Protein AF-A0A7V9BVH4-F1 (afdb_monomer_lite)

Foldseek 3Di:
DPPVVVVVLVVLCVVLPHDPVLLVLLVVQQQVQADVQEQWRSFDALVSSCVSSVHDSSNSVSSVVSCVVNVQKAQLEDKDFDFLVRCLVCVVVVAQDGIGGTTIRGFQEPSRCVVVVPPPPRNGHHRPVPPRPPSHPDPDPDDDDDDDDDDDPPPRPPPPDDPDDDDPDDDDDDDDDDPDDPPDPDDDQDVLLLVLLVLLLVVAQQCVPPRSSLQSVLCVCQSPPPDRDHSVNVVVSLVSVCVSVVHDDDNYDPRSNVVVSVSVVSVVVNVVVVD

Secondary structure (DSSP, 8-state):
---HHHHHHHHHHHHTT--HHHHHHHHHHHHTTS-TTT---B---HHHHHHHHT--HHHHHHHHHHHHHTTSEEEEE--EEPPHHHHHHHHHTT----EEPPEEEE---HHHHHHHT--TTS------TTSTTSSSSSSS-------------------------PPP------------------PPPPHHHHHHHHHHHHH-GGGTTS-GGGTHHHHHHHHTSSSPPPHHHHHHHHHHHHHHTT----SS-SSHHHHHHHHHHHHHHHHTT--

Structure (mmCIF, N/CA/C/O backbone):
data_AF-A0A7V9BVH4-F1
#
_entry.id   AF-A0A7V9BVH4-F1
#
loop_
_atom_site.group_PDB
_atom_site.id
_atom_site.type_symbol
_atom_site.label_atom_id
_atom_site.label_alt_id
_atom_site.label_comp_id
_atom_site.label_asym_id
_atom_site.label_entity_id
_atom_site.label_seq_id
_atom_site.pdbx_PDB_ins_code
_atom_site.Cartn_x
_atom_site.Cartn_y
_atom_site.Cartn_z
_atom_site.occupancy
_atom_site.B_iso_or_equiv
_atom_site.auth_seq_id
_atom_site.auth_comp_id
_atom_site.auth_asym_id
_atom_site.auth_atom_id
_atom_site.pdbx_PDB_model_num
ATOM 1 N N . MET A 1 1 ? 33.802 7.226 -28.647 1.00 31.62 1 MET A N 1
ATOM 2 C CA . MET A 1 1 ? 32.741 8.162 -28.211 1.00 31.62 1 MET A CA 1
ATOM 3 C C . MET A 1 1 ? 31.436 7.384 -28.114 1.00 31.62 1 MET A C 1
ATOM 5 O O . MET A 1 1 ? 30.953 6.931 -29.139 1.00 31.62 1 MET A O 1
ATOM 9 N N . LEU A 1 2 ? 30.901 7.144 -26.913 1.00 31.81 2 LEU A N 1
ATOM 10 C CA . LEU A 1 2 ? 29.578 6.516 -26.779 1.00 31.81 2 LEU A CA 1
ATOM 11 C C . LEU A 1 2 ? 28.502 7.541 -27.198 1.00 31.81 2 LEU A C 1
ATOM 13 O O . LEU A 1 2 ? 28.591 8.685 -26.747 1.00 31.81 2 LEU A O 1
ATOM 17 N N . PRO A 1 3 ? 27.505 7.176 -28.027 1.00 41.22 3 PRO A N 1
ATOM 18 C CA . PRO A 1 3 ? 26.477 8.112 -28.489 1.00 41.22 3 PRO A CA 1
ATOM 19 C C . PRO A 1 3 ? 25.773 8.774 -27.295 1.00 41.22 3 PRO A C 1
ATOM 21 O O . PRO A 1 3 ? 25.553 8.110 -26.281 1.00 41.22 3 PRO A O 1
ATOM 24 N N . ALA A 1 4 ? 25.381 10.047 -27.402 1.00 46.00 4 ALA A N 1
ATOM 25 C CA . ALA A 1 4 ? 24.820 10.855 -26.305 1.00 46.00 4 ALA A CA 1
ATOM 26 C C . ALA A 1 4 ? 23.664 10.184 -25.519 1.00 46.00 4 ALA A C 1
ATOM 28 O O . ALA A 1 4 ? 23.530 10.380 -24.316 1.00 46.00 4 ALA A O 1
ATOM 29 N N . ALA A 1 5 ? 22.889 9.291 -26.143 1.00 46.50 5 ALA A N 1
ATOM 30 C CA . ALA A 1 5 ? 21.850 8.514 -25.460 1.00 46.50 5 ALA A CA 1
ATOM 31 C C . ALA A 1 5 ? 22.392 7.393 -24.541 1.00 46.50 5 ALA A C 1
ATOM 33 O O . ALA A 1 5 ? 21.704 6.932 -23.639 1.00 46.50 5 ALA A O 1
ATOM 34 N N . ALA A 1 6 ? 23.606 6.871 -24.770 1.00 50.59 6 ALA A N 1
ATOM 35 C CA . ALA A 1 6 ? 24.229 5.842 -23.905 1.00 50.59 6 ALA A CA 1
ATOM 36 C C . ALA A 1 6 ? 24.760 6.526 -22.667 1.00 50.59 6 ALA A C 1
ATOM 38 O O . ALA A 1 6 ? 24.695 5.960 -21.579 1.00 50.59 6 ALA A O 1
ATOM 39 N N . SER A 1 7 ? 25.211 7.773 -22.849 1.00 59.44 7 SER A N 1
ATOM 40 C CA . SER A 1 7 ? 25.578 8.616 -21.735 1.00 59.44 7 SER A CA 1
ATOM 41 C C . SER A 1 7 ? 24.432 9.022 -20.844 1.00 59.44 7 SER A C 1
ATOM 43 O O . SER A 1 7 ? 24.643 9.155 -19.645 1.00 59.44 7 SER A O 1
ATOM 45 N N . GLN A 1 8 ? 23.217 9.084 -21.381 1.00 72.69 8 GLN A N 1
ATOM 46 C CA . GLN A 1 8 ? 22.028 9.267 -20.566 1.00 72.69 8 GLN A CA 1
ATOM 47 C C . GLN A 1 8 ? 21.717 8.036 -19.705 1.00 72.69 8 GLN A C 1
ATOM 49 O O . GLN A 1 8 ? 21.610 8.171 -18.490 1.00 72.69 8 GLN A O 1
ATOM 54 N N . GLY A 1 9 ? 21.671 6.838 -20.300 1.00 80.56 9 GLY A N 1
ATOM 55 C CA . GLY A 1 9 ? 21.369 5.594 -19.582 1.00 80.56 9 GLY A CA 1
ATOM 56 C C . GLY A 1 9 ? 22.284 5.342 -18.379 1.00 80.56 9 GLY A C 1
ATOM 57 O O . GLY A 1 9 ? 21.815 5.186 -17.251 1.00 80.56 9 GLY A O 1
ATOM 58 N N . TRP A 1 10 ? 23.605 5.369 -18.596 1.00 85.56 10 TRP A N 1
ATOM 59 C CA . TRP A 1 10 ? 24.558 5.125 -17.507 1.00 85.56 10 TRP A CA 1
ATOM 60 C C . TRP A 1 10 ? 24.553 6.230 -16.452 1.00 85.56 10 TRP A C 1
ATOM 62 O O . TRP A 1 10 ? 24.808 5.950 -15.280 1.00 85.56 10 TRP A O 1
ATOM 72 N N . ARG A 1 11 ? 24.264 7.478 -16.842 1.00 89.75 11 ARG A N 1
ATOM 73 C CA . ARG A 1 11 ? 24.208 8.610 -15.913 1.00 89.75 11 ARG A CA 1
ATOM 74 C C . ARG A 1 11 ? 23.035 8.464 -14.957 1.00 89.75 11 ARG A C 1
ATOM 76 O O . ARG A 1 11 ? 23.251 8.608 -13.761 1.00 89.75 11 ARG A O 1
ATOM 83 N N . VAL A 1 12 ? 21.854 8.096 -15.456 1.00 91.38 12 VAL A N 1
ATOM 84 C CA . VAL A 1 12 ? 20.678 7.838 -14.610 1.00 91.38 12 VAL A CA 1
ATOM 85 C C . VAL A 1 12 ? 20.959 6.693 -13.636 1.00 91.38 12 VAL A C 1
ATOM 87 O O . VAL A 1 12 ? 20.804 6.863 -12.429 1.00 91.38 12 VAL A O 1
ATOM 90 N N . LEU A 1 13 ? 21.466 5.554 -14.124 1.00 94.44 13 LEU A N 1
ATOM 91 C CA . LEU A 1 13 ? 21.800 4.423 -13.248 1.00 94.44 13 LEU A CA 1
ATOM 92 C C . LEU A 1 13 ? 22.824 4.811 -12.172 1.00 94.44 13 LEU A C 1
ATOM 94 O O . LEU A 1 13 ? 22.659 4.444 -11.009 1.00 94.44 13 LEU A O 1
ATOM 98 N N . ARG A 1 14 ? 23.841 5.607 -12.528 1.00 94.12 14 ARG A N 1
ATOM 99 C CA . ARG A 1 14 ? 24.842 6.111 -11.580 1.00 94.12 14 ARG A CA 1
ATOM 100 C C . ARG A 1 14 ? 24.242 7.079 -10.557 1.00 94.12 14 ARG A C 1
ATOM 102 O O . ARG A 1 14 ? 24.581 6.955 -9.384 1.00 94.12 14 ARG A O 1
ATOM 109 N N . SER A 1 15 ? 23.361 7.994 -10.964 1.00 95.31 15 SER A N 1
ATOM 110 C CA . SER A 1 15 ? 22.653 8.911 -10.054 1.00 95.31 15 SER A CA 1
ATOM 111 C C . SER A 1 15 ? 21.783 8.153 -9.052 1.00 95.31 15 SER A C 1
ATOM 113 O O . SER A 1 15 ? 21.752 8.490 -7.873 1.00 95.31 15 SER A O 1
ATOM 115 N N . HIS A 1 16 ? 21.153 7.060 -9.488 1.00 95.44 16 HIS A N 1
ATOM 116 C CA . HIS A 1 16 ? 20.437 6.129 -8.610 1.00 95.44 16 HIS A CA 1
ATOM 117 C C . HIS A 1 16 ? 21.356 5.092 -7.957 1.00 95.44 16 HIS A C 1
ATOM 119 O O . HIS A 1 16 ? 20.858 4.156 -7.338 1.00 95.44 16 HIS A O 1
ATOM 125 N N . HIS A 1 17 ? 22.682 5.227 -8.071 1.00 96.12 17 HIS A N 1
ATOM 126 C CA . HIS A 1 17 ? 23.736 4.366 -7.515 1.00 96.12 17 HIS A CA 1
ATOM 127 C C . HIS A 1 17 ? 23.645 2.861 -7.875 1.00 96.12 17 HIS A C 1
ATOM 129 O O . HIS A 1 17 ? 24.100 2.009 -7.106 1.00 96.12 17 HIS A O 1
ATOM 135 N N . ILE A 1 18 ? 22.987 2.499 -8.976 1.00 95.88 18 ILE A N 1
ATOM 136 C CA . ILE A 1 18 ? 22.706 1.109 -9.365 1.00 95.88 18 ILE A CA 1
ATOM 137 C C . ILE A 1 18 ? 23.701 0.603 -10.408 1.00 95.88 18 ILE A C 1
ATOM 139 O O . ILE A 1 18 ? 24.006 1.287 -11.383 1.00 95.88 18 ILE A O 1
ATOM 143 N N . ALA A 1 19 ? 24.168 -0.633 -10.214 1.00 93.25 19 ALA A N 1
ATOM 144 C CA . ALA A 1 19 ? 24.962 -1.344 -11.209 1.00 93.25 19 ALA A CA 1
ATOM 145 C C . ALA A 1 19 ? 24.079 -1.797 -12.394 1.00 93.25 19 ALA A C 1
ATOM 147 O O . ALA A 1 19 ? 22.974 -2.291 -12.152 1.00 93.25 19 ALA A O 1
ATOM 148 N N . PRO A 1 20 ? 24.552 -1.690 -13.653 1.00 93.81 20 PRO A N 1
ATOM 149 C CA . PRO A 1 20 ? 23.782 -2.087 -14.836 1.00 93.81 20 PRO A CA 1
ATOM 150 C C . PRO A 1 20 ? 23.249 -3.523 -14.790 1.00 93.81 20 PRO A C 1
ATOM 152 O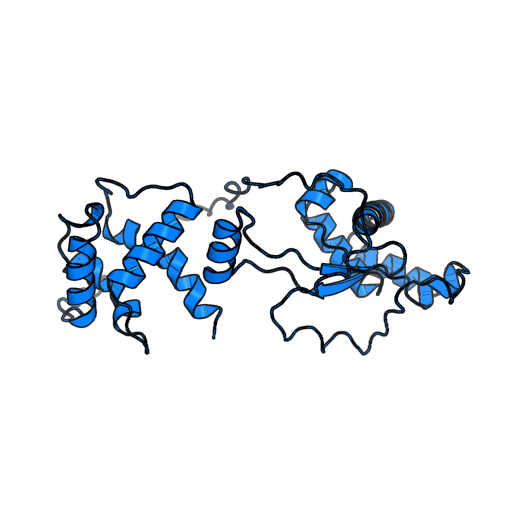 O . PRO A 1 20 ? 22.068 -3.734 -15.046 1.00 93.81 20 PRO A O 1
ATOM 155 N N . ASP A 1 21 ? 24.066 -4.494 -14.380 1.00 94.38 21 ASP A N 1
ATOM 156 C CA . ASP A 1 21 ? 23.645 -5.902 -14.327 1.00 94.38 21 ASP A CA 1
ATOM 157 C C . ASP A 1 21 ? 22.524 -6.129 -13.305 1.00 94.38 21 ASP A C 1
ATOM 159 O O . ASP A 1 21 ? 21.572 -6.870 -13.548 1.00 94.38 21 ASP A O 1
ATOM 163 N N . THR A 1 22 ? 22.593 -5.435 -12.167 1.00 96.31 22 THR A N 1
ATOM 164 C CA . THR A 1 22 ? 21.541 -5.463 -11.144 1.00 96.31 22 THR A CA 1
ATOM 165 C C . THR A 1 22 ? 20.252 -4.827 -11.655 1.00 96.31 22 THR A C 1
ATOM 167 O O . THR A 1 22 ? 19.172 -5.356 -11.401 1.00 96.31 22 THR A O 1
ATOM 170 N N . PHE A 1 23 ? 20.353 -3.717 -12.394 1.00 96.31 23 PHE A N 1
ATOM 171 C CA . PHE A 1 23 ? 19.197 -3.093 -13.036 1.00 96.31 23 PHE A CA 1
ATOM 172 C C . PHE A 1 23 ? 18.517 -4.063 -14.004 1.00 96.31 23 PHE A C 1
ATOM 174 O O . PHE A 1 23 ? 17.315 -4.286 -13.893 1.00 96.31 23 PHE A O 1
ATOM 181 N N . ILE A 1 24 ? 19.288 -4.687 -14.899 1.00 94.38 24 ILE A N 1
ATOM 182 C CA . ILE A 1 24 ? 18.775 -5.652 -15.879 1.00 94.38 24 ILE A CA 1
ATOM 183 C C . ILE A 1 24 ? 18.101 -6.830 -15.172 1.00 94.38 24 ILE A C 1
ATOM 185 O O . ILE A 1 24 ? 16.986 -7.193 -15.536 1.00 94.38 24 ILE A O 1
ATOM 189 N N . ARG A 1 25 ? 18.718 -7.380 -14.119 1.00 96.81 25 ARG A N 1
ATOM 190 C CA . ARG A 1 25 ? 18.146 -8.491 -13.343 1.00 96.81 25 ARG A CA 1
ATOM 191 C C . ARG A 1 25 ? 16.795 -8.136 -12.715 1.00 96.81 25 ARG A C 1
ATOM 193 O O . ARG A 1 25 ? 15.865 -8.933 -12.787 1.00 96.81 25 ARG A O 1
ATOM 200 N N . ILE A 1 26 ? 16.669 -6.942 -12.133 1.00 97.06 26 ILE A N 1
ATOM 201 C CA . ILE A 1 26 ? 15.406 -6.469 -11.543 1.00 97.06 26 ILE A CA 1
ATOM 202 C C . ILE A 1 26 ? 14.360 -6.196 -12.631 1.00 97.06 26 ILE A C 1
ATOM 204 O O . ILE A 1 26 ? 13.193 -6.534 -12.451 1.00 97.06 26 ILE A O 1
ATOM 208 N N . MET A 1 27 ? 14.757 -5.621 -13.768 1.00 94.94 27 MET A N 1
ATOM 209 C CA . MET A 1 27 ? 13.828 -5.362 -14.871 1.00 94.94 27 MET A CA 1
ATOM 210 C C . MET A 1 27 ? 13.344 -6.648 -15.546 1.00 94.94 27 MET A C 1
ATOM 212 O O . MET A 1 27 ? 12.178 -6.726 -15.914 1.00 94.94 27 MET A O 1
ATOM 216 N N . ALA A 1 28 ? 14.189 -7.676 -15.642 1.00 93.19 28 ALA A N 1
ATOM 217 C CA . ALA A 1 28 ? 13.783 -9.000 -16.106 1.00 93.19 28 ALA A CA 1
ATOM 218 C C . ALA A 1 28 ? 12.775 -9.656 -15.146 1.00 93.19 28 ALA A C 1
ATOM 220 O O . ALA A 1 28 ? 11.789 -10.231 -15.592 1.00 93.19 28 ALA A O 1
ATOM 221 N N . ALA A 1 29 ? 12.980 -9.517 -13.831 1.00 95.06 29 ALA A N 1
ATOM 222 C CA . ALA A 1 29 ? 12.023 -9.967 -12.819 1.00 95.06 29 ALA A CA 1
ATOM 223 C C . ALA A 1 29 ? 10.671 -9.229 -12.921 1.00 95.06 29 ALA A C 1
ATOM 225 O O . ALA A 1 29 ? 9.608 -9.835 -12.807 1.00 95.06 29 ALA A O 1
ATOM 226 N N . HIS A 1 30 ? 10.703 -7.923 -13.197 1.00 92.19 30 HIS A N 1
ATOM 227 C CA . HIS A 1 30 ? 9.508 -7.131 -13.491 1.00 92.19 30 HIS A CA 1
ATOM 228 C C . HIS A 1 30 ? 8.785 -7.607 -14.759 1.00 92.19 30 HIS A C 1
ATOM 230 O O . HIS A 1 30 ? 7.560 -7.708 -14.751 1.00 92.19 30 HIS A O 1
ATOM 236 N N . ALA A 1 31 ? 9.530 -7.898 -15.828 1.00 90.38 31 ALA A N 1
ATOM 237 C CA . ALA A 1 31 ? 8.971 -8.320 -17.109 1.00 90.38 31 ALA A CA 1
ATOM 238 C C . ALA A 1 31 ? 8.177 -9.630 -17.007 1.00 90.38 31 ALA A C 1
ATOM 240 O O . ALA A 1 31 ? 7.152 -9.740 -17.657 1.00 90.38 31 ALA A O 1
ATOM 241 N N . GLN A 1 32 ? 8.565 -10.553 -16.117 1.00 90.19 32 GLN A N 1
ATOM 242 C CA . GLN A 1 32 ? 7.817 -11.799 -15.857 1.00 90.19 32 GLN A CA 1
ATOM 243 C C . GLN A 1 32 ? 6.378 -11.579 -15.359 1.00 90.19 32 GLN A C 1
ATOM 245 O O . GLN A 1 32 ? 5.579 -12.505 -15.375 1.00 90.19 32 GLN A O 1
ATOM 250 N N . HIS A 1 33 ? 6.060 -10.372 -14.886 1.00 89.25 33 HIS A N 1
ATOM 251 C CA . HIS A 1 33 ? 4.742 -10.007 -14.365 1.00 89.25 33 HIS A CA 1
ATOM 252 C C . HIS A 1 33 ? 3.981 -9.065 -15.297 1.00 89.25 33 HIS A C 1
ATOM 254 O O . HIS A 1 33 ? 2.882 -8.635 -14.959 1.00 89.25 33 HIS A O 1
ATOM 260 N N . ALA A 1 34 ? 4.592 -8.653 -16.405 1.00 86.12 34 ALA A N 1
ATOM 261 C CA . ALA A 1 34 ? 3.956 -7.797 -17.387 1.00 86.12 34 ALA A CA 1
ATOM 262 C C . ALA A 1 34 ? 3.311 -8.661 -18.471 1.00 86.12 34 ALA A C 1
ATOM 264 O O . ALA A 1 34 ? 3.833 -9.711 -18.824 1.00 86.12 34 ALA A O 1
ATOM 265 N N . ASP A 1 35 ? 2.198 -8.191 -19.018 1.00 80.62 35 ASP A N 1
ATOM 266 C CA . ASP A 1 35 ? 1.621 -8.744 -20.237 1.00 80.62 35 ASP A CA 1
ATOM 267 C C . ASP A 1 35 ? 2.643 -8.632 -21.382 1.00 80.62 35 ASP A C 1
ATOM 269 O O . ASP A 1 35 ? 3.152 -7.540 -21.644 1.00 80.62 35 ASP A O 1
ATOM 273 N N . ASP A 1 36 ? 2.969 -9.745 -22.039 1.00 75.75 36 ASP A N 1
ATOM 274 C CA . ASP A 1 36 ? 4.052 -9.798 -23.034 1.00 75.75 36 ASP A CA 1
ATOM 275 C C . ASP A 1 36 ? 3.773 -8.915 -24.262 1.00 75.75 36 ASP A C 1
ATOM 277 O O . ASP A 1 36 ? 4.695 -8.331 -24.839 1.00 75.75 36 ASP A O 1
ATOM 281 N N . ASP A 1 37 ? 2.497 -8.776 -24.632 1.00 67.31 37 ASP A N 1
ATOM 282 C CA . ASP A 1 37 ? 2.073 -8.016 -25.807 1.00 67.31 37 ASP A CA 1
ATOM 283 C C . ASP A 1 37 ? 2.042 -6.511 -25.527 1.00 67.31 37 ASP A C 1
ATOM 285 O O . ASP A 1 37 ? 2.451 -5.707 -26.363 1.00 67.31 37 ASP A O 1
ATOM 289 N N . THR A 1 38 ? 1.540 -6.109 -24.360 1.00 71.19 38 THR A N 1
ATOM 290 C CA . THR A 1 38 ? 1.232 -4.707 -24.044 1.00 71.19 38 THR A CA 1
ATOM 291 C C . THR A 1 38 ? 2.104 -4.109 -22.951 1.00 71.19 38 THR A C 1
ATOM 293 O O . THR A 1 38 ? 1.986 -2.913 -22.684 1.00 71.19 38 THR A O 1
ATOM 296 N N . GLY A 1 39 ? 2.926 -4.904 -22.270 1.00 75.62 39 GLY A N 1
ATOM 297 C CA . GLY A 1 39 ? 3.742 -4.507 -21.122 1.00 75.62 39 GLY A CA 1
ATOM 298 C C . GLY A 1 39 ? 2.949 -4.071 -19.883 1.00 75.62 39 GLY A C 1
ATOM 299 O O . GLY A 1 39 ? 3.542 -3.591 -18.915 1.00 75.62 39 GLY A O 1
ATOM 300 N N . ARG A 1 40 ? 1.613 -4.166 -19.895 1.00 83.69 40 ARG A N 1
ATOM 301 C CA . ARG A 1 40 ? 0.725 -3.694 -18.817 1.00 83.69 40 ARG A CA 1
ATOM 302 C C . ARG A 1 40 ? 0.539 -4.756 -17.738 1.00 83.69 40 ARG A C 1
ATOM 304 O O . ARG A 1 40 ? 0.964 -5.890 -17.889 1.00 83.69 40 ARG A O 1
ATOM 311 N N . GLY A 1 41 ? -0.106 -4.380 -16.633 1.00 76.19 41 GLY A N 1
ATOM 312 C CA . GLY A 1 41 ? -0.448 -5.333 -15.573 1.00 76.19 41 GLY A CA 1
ATOM 313 C C . GLY A 1 41 ? 0.755 -5.828 -14.766 1.00 76.19 41 GLY A C 1
ATOM 314 O O . GLY A 1 41 ? 0.627 -6.806 -14.043 1.00 76.19 41 GLY A O 1
ATOM 315 N N . CYS A 1 42 ? 1.897 -5.133 -14.829 1.00 88.06 42 CYS A N 1
ATOM 316 C CA . CYS A 1 42 ? 3.064 -5.447 -14.012 1.00 88.06 42 CYS A CA 1
ATOM 317 C C . CYS A 1 42 ? 2.797 -5.037 -12.557 1.00 88.06 42 CYS A C 1
ATOM 319 O O . CYS A 1 42 ? 3.005 -3.880 -12.182 1.00 88.06 42 CYS A O 1
ATOM 321 N N . ILE A 1 43 ? 2.323 -5.986 -11.742 1.00 90.06 43 ILE A N 1
ATOM 322 C CA . ILE A 1 43 ? 1.927 -5.774 -10.336 1.00 90.06 43 ILE A CA 1
ATOM 323 C C . ILE A 1 43 ? 2.829 -6.554 -9.342 1.00 90.06 43 ILE A C 1
ATOM 325 O O . ILE A 1 43 ? 2.333 -7.095 -8.355 1.00 90.06 43 ILE A O 1
ATOM 329 N N . PRO A 1 44 ? 4.162 -6.672 -9.533 1.00 89.44 44 PRO A N 1
ATOM 330 C CA . PRO A 1 44 ? 4.977 -7.375 -8.552 1.00 89.44 44 PRO A CA 1
ATOM 331 C C . PRO A 1 44 ? 5.139 -6.537 -7.274 1.00 89.44 44 PRO A C 1
ATOM 333 O O . PRO A 1 44 ? 5.412 -5.326 -7.319 1.00 89.44 44 PRO A O 1
ATOM 336 N N . THR A 1 45 ? 5.045 -7.185 -6.114 1.00 87.62 45 THR A N 1
ATOM 337 C CA . THR A 1 45 ? 5.431 -6.570 -4.835 1.00 87.62 45 THR A CA 1
ATOM 338 C C . THR A 1 45 ? 6.944 -6.341 -4.787 1.00 87.62 45 THR A C 1
ATOM 340 O O . THR A 1 45 ? 7.707 -6.883 -5.593 1.00 87.62 45 THR A O 1
ATOM 343 N N . VAL A 1 46 ? 7.406 -5.479 -3.878 1.00 89.44 46 VAL A N 1
ATOM 344 C CA . VAL A 1 46 ? 8.851 -5.235 -3.745 1.00 89.44 46 VAL A CA 1
ATOM 345 C C . VAL A 1 46 ? 9.535 -6.485 -3.199 1.00 89.44 46 VAL A C 1
ATOM 347 O O . VAL A 1 46 ? 10.581 -6.869 -3.714 1.00 89.44 46 VAL A O 1
ATOM 350 N N . GLU A 1 47 ? 8.903 -7.150 -2.236 1.00 87.88 47 GLU A N 1
ATOM 351 C CA . GLU A 1 47 ? 9.363 -8.384 -1.606 1.00 87.88 47 GLU A CA 1
ATOM 352 C C . GLU A 1 47 ? 9.563 -9.492 -2.645 1.00 87.88 47 GLU A C 1
ATOM 354 O O . GLU A 1 47 ? 10.635 -10.090 -2.715 1.00 87.88 47 GLU A O 1
ATOM 359 N N . HIS A 1 48 ? 8.588 -9.685 -3.536 1.00 89.88 48 HIS A N 1
ATOM 360 C CA . HIS A 1 48 ? 8.690 -10.703 -4.576 1.00 89.88 48 HIS A CA 1
ATOM 361 C C . HIS A 1 48 ? 9.856 -10.429 -5.544 1.00 89.88 48 HIS A C 1
ATOM 363 O O . HIS A 1 48 ? 10.606 -11.329 -5.923 1.00 89.88 48 HIS A O 1
ATOM 369 N N . LEU A 1 49 ? 10.097 -9.160 -5.889 1.00 93.31 49 LEU A N 1
ATOM 370 C CA . LEU A 1 49 ? 11.258 -8.788 -6.704 1.00 93.31 49 LEU A CA 1
ATOM 371 C C . LEU A 1 49 ? 12.585 -8.947 -5.967 1.00 93.31 49 LEU A C 1
ATOM 373 O O . LEU A 1 49 ? 13.598 -9.225 -6.609 1.00 93.31 49 LEU A O 1
ATOM 377 N N . GLN A 1 50 ? 12.618 -8.749 -4.648 1.00 94.75 50 GLN A N 1
ATOM 378 C CA . GLN A 1 50 ? 13.820 -8.994 -3.853 1.00 94.75 50 GLN A CA 1
ATOM 379 C C . GLN A 1 50 ? 14.227 -10.461 -3.920 1.00 94.75 50 GLN A C 1
ATOM 381 O O . GLN A 1 50 ? 15.410 -10.745 -4.109 1.00 94.75 50 GLN A O 1
ATOM 386 N N . GLU A 1 51 ? 13.257 -11.365 -3.798 1.00 92.38 51 GLU A N 1
ATOM 387 C CA . GLU A 1 51 ? 13.462 -12.811 -3.877 1.00 92.38 51 GLU A CA 1
ATOM 388 C C . GLU A 1 51 ? 13.920 -13.218 -5.279 1.00 92.38 51 GLU A C 1
ATOM 390 O O . GLU A 1 51 ? 14.997 -13.802 -5.441 1.00 92.38 51 GLU A O 1
ATOM 395 N N . LEU A 1 52 ? 13.164 -12.815 -6.303 1.00 92.06 52 LEU A N 1
ATOM 396 C CA . LEU A 1 52 ? 13.419 -13.187 -7.692 1.00 92.06 52 LEU A CA 1
ATOM 397 C C . LEU A 1 52 ? 14.745 -12.613 -8.215 1.00 92.06 52 LEU A C 1
ATOM 399 O O . LEU A 1 52 ? 15.540 -13.315 -8.841 1.00 92.06 52 LEU A O 1
ATOM 403 N N . ALA A 1 53 ? 15.031 -11.342 -7.916 1.00 91.25 53 ALA A N 1
ATOM 404 C CA . ALA A 1 53 ? 16.261 -10.678 -8.341 1.00 91.25 53 ALA A CA 1
ATOM 405 C C . ALA A 1 53 ? 17.420 -10.835 -7.343 1.00 91.25 53 ALA A C 1
ATOM 407 O O . ALA A 1 53 ? 18.506 -10.312 -7.610 1.00 91.25 53 ALA A O 1
ATOM 408 N N . ARG A 1 54 ? 17.221 -11.506 -6.200 1.00 93.69 54 ARG A N 1
ATOM 409 C CA . ARG A 1 54 ? 18.207 -11.652 -5.108 1.00 93.69 54 ARG A CA 1
ATOM 410 C C . ARG A 1 54 ? 18.855 -10.316 -4.718 1.00 93.69 54 ARG A C 1
ATOM 412 O O . ARG A 1 54 ? 20.079 -10.173 -4.714 1.00 93.69 54 ARG A O 1
ATOM 419 N N . CYS A 1 55 ? 18.027 -9.303 -4.476 1.00 94.31 55 CYS A N 1
ATOM 420 C CA . CYS A 1 55 ? 18.444 -7.926 -4.188 1.00 94.31 55 CYS A CA 1
ATOM 421 C C . CYS A 1 55 ? 17.768 -7.384 -2.925 1.00 94.31 55 CYS A C 1
ATOM 423 O O . CYS A 1 55 ? 16.753 -7.903 -2.477 1.00 94.31 55 CYS A O 1
ATOM 425 N N . SER A 1 56 ? 18.305 -6.300 -2.360 1.00 95.00 56 SER A N 1
ATOM 426 C CA . SER A 1 56 ? 17.645 -5.609 -1.247 1.00 95.00 56 SER A CA 1
ATOM 427 C C . SER A 1 56 ? 16.475 -4.741 -1.717 1.00 95.00 56 SER A C 1
ATOM 429 O O . SER A 1 56 ? 16.499 -4.203 -2.826 1.00 95.00 56 SER A O 1
ATOM 431 N N . GLU A 1 57 ? 15.498 -4.529 -0.832 1.00 94.00 57 GLU A N 1
ATOM 432 C CA . GLU A 1 57 ? 14.324 -3.666 -1.038 1.00 94.00 57 GLU A CA 1
ATOM 433 C C . GLU A 1 57 ? 14.714 -2.296 -1.611 1.00 94.00 57 GLU A C 1
ATOM 435 O O . GLU A 1 57 ? 14.230 -1.856 -2.655 1.00 94.00 57 GLU A O 1
ATOM 440 N N . ARG A 1 58 ? 15.698 -1.650 -0.975 1.00 95.19 58 ARG A N 1
ATOM 441 C CA . ARG A 1 58 ? 16.207 -0.337 -1.384 1.00 95.19 58 ARG A CA 1
ATOM 442 C C . ARG A 1 58 ? 16.812 -0.352 -2.789 1.00 95.19 58 ARG A C 1
ATOM 444 O O . ARG A 1 58 ? 16.749 0.657 -3.490 1.00 95.19 58 ARG A O 1
ATOM 451 N N . THR A 1 59 ? 17.400 -1.472 -3.207 1.00 97.25 59 THR A N 1
ATOM 452 C CA . THR A 1 59 ? 17.934 -1.637 -4.567 1.00 97.25 59 THR A CA 1
ATOM 453 C C . THR A 1 59 ? 16.800 -1.749 -5.582 1.00 97.25 59 THR A C 1
ATOM 455 O O . THR A 1 59 ? 16.863 -1.096 -6.620 1.00 97.25 59 THR A O 1
ATOM 458 N N . VAL A 1 60 ? 15.731 -2.486 -5.264 1.00 95.88 60 VAL A N 1
ATOM 459 C CA . VAL A 1 60 ? 14.523 -2.570 -6.104 1.00 95.88 60 VAL A CA 1
ATOM 460 C C . VAL A 1 60 ? 13.859 -1.199 -6.251 1.00 95.88 60 VAL A C 1
ATOM 462 O O . VAL A 1 60 ? 13.572 -0.769 -7.367 1.00 95.88 60 VAL A O 1
ATOM 465 N N . GLN A 1 61 ? 13.690 -0.457 -5.156 1.00 94.12 61 GLN A N 1
ATOM 466 C CA . GLN A 1 61 ? 13.111 0.893 -5.184 1.00 94.12 61 GLN A CA 1
ATOM 467 C C . GLN A 1 61 ? 13.927 1.857 -6.054 1.00 94.12 61 GLN A C 1
ATOM 469 O O . GLN A 1 61 ? 13.369 2.596 -6.867 1.00 94.12 61 GLN A O 1
ATOM 474 N N . ARG A 1 62 ? 15.258 1.824 -5.927 1.00 97.19 62 ARG A N 1
ATOM 475 C CA . ARG A 1 62 ? 16.161 2.631 -6.758 1.00 97.19 62 ARG A CA 1
ATOM 476 C C . ARG A 1 62 ? 16.109 2.202 -8.227 1.00 97.19 62 ARG A C 1
ATOM 478 O O . ARG A 1 62 ? 16.182 3.060 -9.100 1.00 97.19 62 ARG A O 1
ATOM 485 N N . ALA A 1 63 ? 15.925 0.910 -8.510 1.00 96.75 63 ALA A N 1
ATOM 486 C CA . ALA A 1 63 ? 15.805 0.405 -9.876 1.00 96.75 63 ALA A CA 1
ATOM 487 C C . ALA A 1 63 ? 14.506 0.896 -10.513 1.00 96.75 63 ALA A C 1
ATOM 489 O O . ALA A 1 63 ? 14.537 1.420 -11.620 1.00 96.75 63 ALA A O 1
ATOM 490 N N . ARG A 1 64 ? 13.388 0.835 -9.780 1.00 94.81 64 ARG A N 1
ATOM 491 C CA . ARG A 1 64 ? 12.106 1.414 -10.207 1.00 94.81 64 ARG A CA 1
ATOM 492 C C . ARG A 1 64 ? 12.213 2.920 -10.440 1.00 94.81 64 ARG A C 1
ATOM 494 O O . ARG A 1 64 ? 11.695 3.424 -11.431 1.00 94.81 64 ARG A O 1
ATOM 501 N N . ALA A 1 65 ? 12.909 3.650 -9.568 1.00 93.44 65 ALA A N 1
ATOM 502 C CA . ALA A 1 65 ? 13.142 5.080 -9.758 1.00 93.44 65 ALA A CA 1
ATOM 503 C C . ALA A 1 65 ? 13.933 5.367 -11.047 1.00 93.44 65 ALA A C 1
ATOM 505 O O . ALA A 1 65 ? 13.487 6.180 -11.855 1.00 93.44 65 ALA A O 1
ATOM 506 N N . ALA A 1 66 ? 15.028 4.640 -11.280 1.00 94.88 66 ALA A N 1
ATOM 507 C CA . ALA A 1 66 ? 15.813 4.751 -12.504 1.00 94.88 66 ALA A CA 1
ATOM 508 C C . ALA A 1 66 ? 15.017 4.344 -13.756 1.00 94.88 66 ALA A C 1
ATOM 510 O O . ALA A 1 66 ? 15.099 5.018 -14.777 1.00 94.88 66 ALA A O 1
ATOM 511 N N . ALA A 1 67 ? 14.216 3.278 -13.686 1.00 92.94 67 ALA A N 1
ATOM 512 C CA . ALA A 1 67 ? 13.389 2.813 -14.798 1.00 92.94 67 ALA A CA 1
ATOM 513 C C . ALA A 1 67 ? 12.322 3.844 -15.190 1.00 92.94 67 ALA A C 1
ATOM 515 O O . ALA A 1 67 ? 12.085 4.040 -16.382 1.00 92.94 67 ALA A O 1
ATOM 516 N N . ARG A 1 68 ? 11.724 4.537 -14.212 1.00 90.50 68 ARG A N 1
ATOM 517 C CA . ARG A 1 68 ? 10.797 5.651 -14.468 1.00 90.50 68 ARG A CA 1
ATOM 518 C C . ARG A 1 68 ? 11.495 6.834 -15.128 1.00 90.50 68 ARG A C 1
ATOM 520 O O . ARG A 1 68 ? 11.004 7.343 -16.127 1.00 90.50 68 ARG A O 1
ATOM 527 N N . GLU A 1 69 ? 12.667 7.226 -14.633 1.00 88.56 69 GLU A N 1
ATOM 528 C CA . GLU A 1 69 ? 13.445 8.328 -15.221 1.00 88.56 69 GLU A CA 1
ATOM 529 C C . GLU A 1 69 ? 13.937 8.013 -16.644 1.00 88.56 69 GLU A C 1
ATOM 531 O O . GLU A 1 69 ? 13.974 8.890 -17.504 1.00 88.56 69 GLU A O 1
ATOM 536 N N . LEU A 1 70 ? 14.269 6.750 -16.925 1.00 87.94 70 LEU A N 1
ATOM 537 C CA . LEU A 1 70 ? 14.636 6.290 -18.267 1.00 87.94 70 LEU A CA 1
ATOM 538 C C . LEU A 1 70 ? 13.438 6.164 -19.219 1.00 87.94 70 LEU A C 1
ATOM 540 O O . LEU A 1 70 ? 13.645 5.981 -20.422 1.00 87.94 70 LEU A O 1
ATOM 544 N N . GLY A 1 71 ? 12.210 6.239 -18.698 1.00 85.06 71 GLY A N 1
ATOM 545 C CA . GLY A 1 71 ? 10.991 5.972 -19.454 1.00 85.06 71 GLY A CA 1
ATOM 546 C C . GLY A 1 71 ? 10.882 4.511 -19.890 1.00 85.06 71 GLY A C 1
ATOM 547 O O . GLY A 1 71 ? 10.424 4.251 -20.991 1.00 85.06 71 GLY A O 1
ATOM 548 N N . ILE A 1 72 ? 11.364 3.569 -19.075 1.00 89.94 72 ILE A N 1
ATOM 549 C CA . ILE A 1 72 ? 11.223 2.115 -19.283 1.00 89.94 72 ILE A CA 1
ATOM 550 C C . ILE A 1 72 ? 10.004 1.578 -18.522 1.00 89.94 72 ILE A C 1
ATOM 552 O O . ILE A 1 72 ? 9.350 0.641 -18.968 1.00 89.94 72 ILE A O 1
ATOM 556 N N . ALA A 1 73 ? 9.692 2.171 -17.370 1.00 89.75 73 ALA A N 1
ATOM 557 C CA . ALA A 1 73 ? 8.534 1.813 -16.563 1.00 89.75 73 ALA A CA 1
ATOM 558 C C . ALA A 1 73 ? 7.686 3.055 -16.292 1.00 89.75 73 ALA A C 1
ATOM 560 O O . ALA A 1 73 ? 8.215 4.089 -15.889 1.00 89.75 73 ALA A O 1
ATOM 561 N N . VAL A 1 74 ? 6.373 2.938 -16.453 1.00 85.88 74 VAL A N 1
ATOM 562 C CA . VAL A 1 74 ? 5.406 3.951 -16.023 1.00 85.88 74 VAL A CA 1
ATOM 563 C C . VAL A 1 74 ? 4.581 3.385 -14.887 1.00 85.88 74 VAL A C 1
ATOM 565 O O . VAL A 1 74 ? 4.002 2.312 -15.010 1.00 85.88 74 VAL A O 1
ATOM 568 N N . GLU A 1 75 ? 4.557 4.100 -13.768 1.00 87.25 75 GLU A N 1
ATOM 569 C CA . GLU A 1 75 ? 3.700 3.777 -12.632 1.00 87.25 75 GLU A CA 1
ATOM 570 C C . GLU A 1 75 ? 2.286 4.257 -12.956 1.00 87.25 75 GLU A C 1
ATOM 572 O O . GLU A 1 75 ? 2.008 5.451 -12.915 1.00 87.25 75 GLU A O 1
ATOM 577 N N . VAL A 1 76 ? 1.423 3.324 -13.349 1.00 86.31 76 VAL A N 1
ATOM 578 C CA . VAL A 1 76 ? 0.026 3.603 -13.708 1.00 86.31 76 VAL A CA 1
ATOM 579 C C . VAL A 1 76 ? -0.804 3.817 -12.449 1.00 86.31 76 VAL A C 1
ATOM 581 O O . VAL A 1 76 ? -1.683 4.669 -12.417 1.00 86.31 76 VAL A O 1
ATOM 584 N N . PHE A 1 77 ? -0.501 3.054 -11.400 1.00 81.94 77 PHE A N 1
ATOM 585 C CA . PHE A 1 77 ? -1.115 3.196 -10.090 1.00 81.94 77 PHE A CA 1
ATOM 586 C C . PHE A 1 77 ? -0.034 3.106 -9.023 1.00 81.94 77 PHE A C 1
ATOM 588 O O . PHE A 1 77 ? 0.779 2.178 -9.023 1.00 81.94 77 PHE A O 1
ATOM 595 N N . ARG A 1 78 ? -0.027 4.065 -8.099 1.00 83.38 78 ARG A N 1
ATOM 596 C CA . ARG A 1 78 ? 0.902 4.058 -6.974 1.00 83.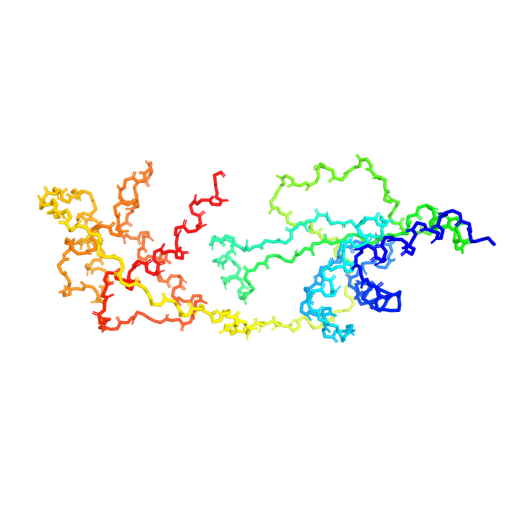38 78 ARG A CA 1
ATOM 597 C C . ARG A 1 78 ? 0.321 3.238 -5.831 1.00 83.38 78 ARG A C 1
ATOM 599 O O . ARG A 1 78 ? -0.752 3.552 -5.325 1.00 83.38 78 ARG A O 1
ATOM 606 N N . GLY A 1 79 ? 1.071 2.233 -5.396 1.00 82.69 79 GLY A N 1
ATOM 607 C CA . GLY A 1 79 ? 0.700 1.400 -4.266 1.00 82.69 79 GLY A CA 1
ATOM 608 C C . GLY A 1 79 ? 0.495 2.223 -2.997 1.00 82.69 79 GLY A C 1
ATOM 609 O O . GLY A 1 79 ? 1.228 3.180 -2.719 1.00 82.69 79 GLY A O 1
ATOM 610 N N . ARG A 1 80 ? -0.515 1.838 -2.223 1.00 85.31 80 ARG A N 1
ATOM 611 C CA . ARG A 1 80 ? -0.892 2.469 -0.956 1.00 85.31 80 ARG A CA 1
ATOM 612 C C . ARG A 1 80 ? -1.450 1.425 -0.005 1.00 85.31 80 ARG A C 1
ATOM 614 O O . ARG A 1 80 ? -1.877 0.358 -0.428 1.00 85.31 80 ARG A O 1
ATOM 621 N N . HIS A 1 81 ? -1.474 1.746 1.282 1.00 82.69 81 HIS A N 1
ATOM 622 C CA . HIS A 1 81 ? -2.196 0.918 2.242 1.00 82.69 81 HIS A CA 1
ATOM 623 C C . HIS A 1 81 ? -3.695 0.920 1.914 1.00 82.69 81 HIS A C 1
ATOM 625 O O . HIS A 1 81 ? -4.217 1.918 1.403 1.00 82.69 81 HIS A O 1
ATOM 631 N N . LEU A 1 82 ? -4.358 -0.204 2.192 1.00 78.12 82 LEU A N 1
ATOM 632 C CA . LEU A 1 82 ? -5.811 -0.284 2.100 1.00 78.12 82 LEU A CA 1
ATOM 633 C C . LEU A 1 82 ? -6.424 0.655 3.140 1.00 78.12 82 LEU A C 1
ATOM 635 O O . LEU A 1 82 ? -5.898 0.779 4.256 1.00 78.12 82 LEU A O 1
ATOM 639 N N . THR A 1 83 ? -7.546 1.277 2.791 1.00 79.88 83 THR A N 1
ATOM 640 C CA . THR A 1 83 ? -8.429 1.872 3.800 1.00 79.88 83 THR A CA 1
ATOM 641 C C . THR A 1 83 ? -9.023 0.761 4.670 1.00 79.88 83 THR A C 1
ATOM 643 O O . THR A 1 83 ? -8.879 -0.425 4.374 1.00 79.88 83 THR A O 1
ATOM 646 N N . LEU A 1 84 ? -9.661 1.110 5.789 1.00 74.38 84 LEU A N 1
ATOM 647 C CA . LEU A 1 84 ? -10.326 0.091 6.600 1.00 74.38 84 LEU A CA 1
ATOM 648 C C . LEU A 1 84 ? -11.433 -0.596 5.823 1.00 74.38 84 LEU A C 1
ATOM 650 O O . LEU A 1 84 ? -11.475 -1.814 5.867 1.00 74.38 84 LEU A O 1
ATOM 654 N N . ASP A 1 85 ? -12.266 0.159 5.114 1.00 73.88 85 ASP A N 1
ATOM 655 C CA . ASP A 1 85 ? -13.385 -0.402 4.357 1.00 73.88 85 ASP A CA 1
ATOM 656 C C . ASP A 1 85 ? -12.876 -1.357 3.279 1.00 73.88 85 ASP A C 1
ATOM 658 O O . ASP A 1 85 ? -13.312 -2.500 3.226 1.00 73.88 85 ASP A O 1
ATOM 662 N N . GLU A 1 86 ? -11.846 -0.956 2.528 1.00 80.56 86 GLU A N 1
ATOM 663 C CA . GLU A 1 86 ? -11.181 -1.834 1.558 1.00 80.56 86 GLU A CA 1
ATOM 664 C C . GLU A 1 86 ? -10.542 -3.055 2.227 1.00 80.56 86 GLU A C 1
ATOM 666 O O . GLU A 1 86 ? -10.518 -4.140 1.657 1.00 80.56 86 GLU A O 1
ATOM 671 N N . ARG A 1 87 ? -10.000 -2.904 3.440 1.00 82.38 87 ARG A N 1
ATOM 672 C CA . ARG A 1 87 ? -9.397 -4.011 4.193 1.00 82.38 87 ARG A CA 1
ATOM 673 C C . ARG A 1 87 ? -10.451 -4.958 4.761 1.00 82.38 87 ARG A C 1
ATOM 675 O O . ARG A 1 87 ? -10.183 -6.151 4.843 1.00 82.38 87 ARG A O 1
ATOM 682 N N . ILE A 1 88 ? -11.610 -4.440 5.160 1.00 79.25 88 ILE A N 1
ATOM 683 C CA . ILE A 1 88 ? -12.773 -5.220 5.585 1.00 79.25 88 ILE A CA 1
ATOM 684 C C . ILE A 1 88 ? -13.308 -5.989 4.381 1.00 79.25 88 ILE A C 1
ATOM 686 O O . ILE A 1 88 ? -13.442 -7.200 4.475 1.00 79.25 88 ILE A O 1
ATOM 690 N N . GLU A 1 89 ? -13.502 -5.323 3.244 1.00 81.81 89 GLU A N 1
ATOM 691 C CA . GLU A 1 89 ? -13.945 -5.948 1.997 1.00 81.81 89 GLU A CA 1
ATOM 692 C C . GLU A 1 89 ? -12.954 -7.020 1.521 1.00 81.81 89 GLU A C 1
ATOM 694 O O . GLU A 1 89 ? -13.349 -8.143 1.213 1.00 81.81 89 GLU A O 1
ATOM 699 N N . ALA A 1 90 ? -11.651 -6.720 1.540 1.00 80.12 90 ALA A N 1
ATOM 700 C CA . ALA A 1 90 ? -10.607 -7.684 1.214 1.00 80.12 90 ALA A CA 1
ATOM 701 C C . ALA A 1 90 ? -10.634 -8.887 2.167 1.00 80.12 90 ALA A C 1
ATOM 703 O O . ALA A 1 90 ? -10.541 -10.024 1.708 1.00 80.12 90 ALA A O 1
ATOM 704 N N . TYR A 1 91 ? -10.797 -8.656 3.473 1.00 81.81 91 TYR A N 1
ATOM 705 C CA . TYR A 1 91 ? -10.890 -9.721 4.473 1.00 81.81 91 TYR A CA 1
ATOM 706 C C . TYR A 1 91 ? -12.139 -10.585 4.293 1.00 81.81 91 TYR A C 1
ATOM 708 O O . TYR A 1 91 ? -12.041 -11.811 4.343 1.00 81.81 91 TYR A O 1
ATOM 716 N N . ASP A 1 92 ? -13.291 -9.968 4.041 1.00 82.50 92 ASP A N 1
ATOM 717 C CA . ASP A 1 92 ? -14.548 -10.668 3.777 1.00 82.50 92 ASP A CA 1
ATOM 718 C C . ASP A 1 92 ? -14.460 -11.477 2.466 1.00 82.50 92 ASP A C 1
ATOM 720 O O . ASP A 1 92 ? -15.030 -12.563 2.364 1.00 82.50 92 ASP A O 1
ATOM 724 N N . ALA A 1 93 ? -13.649 -11.018 1.505 1.00 84.38 93 ALA A N 1
ATOM 725 C CA . ALA A 1 93 ? -13.254 -11.763 0.308 1.00 84.38 93 ALA A CA 1
ATOM 726 C C . ALA A 1 93 ? -12.131 -12.803 0.546 1.00 84.38 93 ALA A C 1
ATOM 728 O O . ALA A 1 93 ? -11.638 -13.405 -0.410 1.00 84.38 93 ALA A O 1
ATOM 729 N N . GLY A 1 94 ? -11.705 -13.028 1.795 1.00 84.06 94 GLY A N 1
ATOM 730 C CA . GLY A 1 94 ? -10.696 -14.024 2.179 1.00 84.06 94 GLY A CA 1
ATOM 731 C C . GLY A 1 94 ? -9.237 -13.598 1.972 1.00 84.06 94 GLY A C 1
ATOM 732 O O . GLY A 1 94 ? -8.335 -14.431 2.050 1.00 84.06 94 GLY A O 1
ATOM 733 N N . GLN A 1 95 ? -8.979 -12.319 1.709 1.00 83.12 95 GLN A N 1
ATOM 734 C CA . GLN A 1 95 ? -7.651 -11.775 1.433 1.00 83.12 95 GLN A CA 1
ATOM 735 C C . GLN A 1 95 ? -7.068 -11.087 2.674 1.00 83.12 95 GLN A C 1
ATOM 737 O O . GLN A 1 95 ? -7.769 -10.422 3.431 1.00 83.12 95 GLN A O 1
ATOM 742 N N . THR A 1 96 ? -5.754 -11.199 2.887 1.00 80.62 96 THR A N 1
ATOM 743 C CA . THR A 1 96 ? -5.094 -10.640 4.089 1.00 80.62 96 THR A CA 1
ATOM 744 C C . THR A 1 96 ? -4.012 -9.608 3.772 1.00 80.62 96 THR A C 1
ATOM 746 O O . THR A 1 96 ? -3.181 -9.281 4.628 1.00 80.62 96 THR A O 1
ATOM 749 N N . HIS A 1 97 ? -3.955 -9.130 2.531 1.00 78.25 97 HIS A N 1
ATOM 750 C CA . HIS A 1 97 ? -2.972 -8.135 2.127 1.00 78.25 97 HIS A CA 1
ATOM 751 C C . HIS A 1 97 ? -3.285 -6.780 2.790 1.00 78.25 97 HIS A C 1
ATOM 753 O O . HIS A 1 97 ? -4.427 -6.458 3.103 1.00 78.25 97 HIS A O 1
ATOM 759 N N . ARG A 1 98 ? -2.245 -5.988 3.077 1.00 78.69 98 ARG A N 1
ATOM 760 C CA . ARG A 1 98 ? -2.378 -4.728 3.843 1.00 78.69 98 ARG A CA 1
ATOM 761 C C . ARG A 1 98 ? -2.420 -3.475 2.972 1.00 78.69 98 ARG A C 1
ATOM 763 O O . ARG A 1 98 ? -2.638 -2.376 3.482 1.00 78.69 98 ARG A O 1
ATOM 770 N N . GLY A 1 99 ? -2.174 -3.626 1.679 1.00 83.88 99 GLY A N 1
ATOM 771 C CA . GLY A 1 99 ? -2.096 -2.525 0.738 1.00 83.88 99 GLY A CA 1
ATOM 772 C C . GLY A 1 99 ? -2.112 -3.000 -0.700 1.00 83.88 99 GLY A C 1
ATOM 773 O O . GLY A 1 99 ? -1.744 -4.136 -0.993 1.00 83.88 99 GLY A O 1
ATOM 774 N N . TRP A 1 100 ? -2.500 -2.090 -1.580 1.00 82.69 100 TRP A N 1
ATOM 775 C CA . TRP A 1 100 ? -2.365 -2.239 -3.014 1.00 82.69 100 TRP A CA 1
ATOM 776 C C . TRP A 1 100 ? -0.896 -2.120 -3.416 1.00 82.69 100 TRP A C 1
ATOM 778 O O . TRP A 1 100 ? -0.202 -1.181 -3.011 1.00 82.69 100 TRP A O 1
ATOM 788 N N . ALA A 1 101 ? -0.423 -3.048 -4.245 1.00 85.50 101 ALA A N 1
ATOM 789 C CA . ALA A 1 101 ? 0.875 -2.924 -4.894 1.00 85.50 101 ALA A CA 1
ATOM 790 C C . ALA A 1 101 ? 0.835 -1.830 -5.976 1.00 85.50 101 ALA A C 1
ATOM 792 O O . ALA A 1 101 ? -0.211 -1.549 -6.562 1.00 85.50 101 ALA A O 1
ATOM 793 N N . SER A 1 102 ? 1.984 -1.206 -6.255 1.00 85.44 102 SER A N 1
ATOM 794 C CA . SER A 1 102 ? 2.095 -0.328 -7.424 1.00 85.44 102 SER A CA 1
ATOM 795 C C . SER A 1 102 ? 1.906 -1.137 -8.706 1.00 85.44 102 SER A C 1
ATOM 797 O O . SER A 1 102 ? 2.493 -2.210 -8.854 1.00 85.44 102 SER A O 1
ATOM 799 N N . VAL A 1 103 ? 1.142 -0.583 -9.644 1.00 88.25 103 VAL A N 1
ATOM 800 C CA . VAL A 1 103 ? 0.926 -1.153 -10.975 1.00 88.25 103 VAL A CA 1
ATOM 801 C C . VAL A 1 103 ? 1.792 -0.403 -11.970 1.00 88.25 103 VAL A C 1
ATOM 803 O O . VAL A 1 103 ? 1.721 0.826 -12.069 1.00 88.25 103 VAL A O 1
ATOM 806 N N . TYR A 1 104 ? 2.585 -1.144 -12.732 1.00 89.19 104 TYR A N 1
ATOM 807 C CA . TYR A 1 104 ? 3.451 -0.601 -13.765 1.00 89.19 104 TYR A CA 1
ATOM 808 C C . TYR A 1 104 ? 3.008 -1.043 -15.162 1.00 89.19 104 TYR A C 1
ATOM 810 O O . TYR A 1 104 ? 2.470 -2.133 -15.366 1.00 89.19 104 TYR A O 1
ATOM 818 N N . ALA A 1 105 ? 3.280 -0.182 -16.136 1.00 87.38 105 ALA A N 1
ATOM 819 C CA . ALA A 1 105 ? 3.364 -0.537 -17.541 1.00 87.38 105 ALA A CA 1
ATOM 820 C C . ALA A 1 105 ? 4.833 -0.446 -17.965 1.00 87.38 105 ALA A C 1
ATOM 822 O O . ALA A 1 105 ? 5.469 0.601 -17.810 1.00 87.38 105 ALA A O 1
ATOM 823 N N . LEU A 1 106 ? 5.380 -1.551 -18.456 1.00 88.62 106 LEU A N 1
ATOM 824 C CA . LEU A 1 106 ? 6.734 -1.635 -18.981 1.00 88.62 106 LEU A CA 1
ATOM 825 C C . LEU A 1 106 ? 6.720 -1.345 -20.480 1.00 88.62 106 LEU A C 1
ATOM 827 O O . LEU A 1 106 ? 5.798 -1.733 -21.192 1.00 88.62 106 LEU A O 1
ATOM 831 N N . GLY A 1 107 ? 7.747 -0.665 -20.970 1.00 84.44 107 GLY A N 1
ATOM 832 C CA . GLY A 1 107 ? 7.850 -0.321 -22.379 1.00 84.44 107 GLY A CA 1
ATOM 833 C C . GLY A 1 107 ? 9.282 -0.061 -22.815 1.00 84.44 107 GLY A C 1
ATOM 834 O O . GLY A 1 107 ? 10.193 0.124 -22.006 1.00 84.44 107 GLY A O 1
ATOM 835 N N . CYS A 1 108 ? 9.474 -0.034 -24.130 1.00 81.88 108 CYS A N 1
ATOM 836 C CA . CYS A 1 108 ? 10.741 0.338 -24.737 1.00 81.88 108 CYS A CA 1
ATOM 837 C C . CYS A 1 108 ? 10.647 1.792 -25.231 1.00 81.88 108 CYS A C 1
ATOM 839 O O . CYS A 1 108 ? 9.941 2.057 -26.208 1.00 81.88 108 CYS A O 1
ATOM 841 N N . PRO A 1 109 ? 11.313 2.764 -24.579 1.00 78.12 109 PRO A N 1
ATOM 842 C CA . PRO A 1 109 ? 11.248 4.154 -25.012 1.00 78.12 109 PRO A CA 1
ATOM 843 C C . PRO A 1 109 ? 11.899 4.327 -26.389 1.00 78.12 109 PRO A C 1
ATOM 845 O O . PRO A 1 109 ? 12.876 3.655 -26.718 1.00 78.12 109 PRO A O 1
ATOM 848 N N . ARG A 1 110 ? 11.414 5.284 -27.193 1.00 76.50 110 ARG A N 1
ATOM 849 C CA . ARG A 1 110 ? 11.847 5.473 -28.598 1.00 76.50 110 ARG A CA 1
ATOM 850 C C . ARG A 1 110 ? 13.362 5.610 -28.771 1.00 76.50 110 ARG A C 1
ATOM 852 O O . ARG A 1 110 ? 13.917 5.119 -29.750 1.00 76.50 110 ARG A O 1
ATOM 859 N N . TRP A 1 111 ? 14.035 6.259 -27.820 1.00 78.19 111 TRP A N 1
ATOM 860 C CA . TRP A 1 111 ? 15.493 6.411 -27.844 1.00 78.19 111 TRP A CA 1
ATOM 861 C C . TRP A 1 111 ? 16.225 5.067 -27.715 1.00 78.19 111 TRP A C 1
ATOM 863 O O . TRP A 1 111 ? 17.322 4.913 -28.251 1.00 78.19 111 TRP A O 1
ATOM 873 N N . LEU A 1 112 ? 15.632 4.102 -27.005 1.00 78.31 112 LEU A N 1
ATOM 874 C CA . LEU A 1 112 ? 16.168 2.758 -26.834 1.00 78.31 112 LEU A CA 1
ATOM 875 C C . LEU A 1 112 ? 15.833 1.887 -28.046 1.00 78.31 112 LEU A C 1
ATOM 877 O O . LEU A 1 112 ? 16.721 1.192 -28.531 1.00 78.31 112 LEU A O 1
ATOM 881 N N . VAL A 1 113 ? 14.616 2.009 -28.591 1.00 77.62 113 VAL A N 1
ATOM 882 C CA . VAL A 1 113 ? 14.205 1.344 -29.842 1.00 77.62 113 VAL A CA 1
ATOM 883 C C . VAL A 1 113 ? 15.176 1.671 -30.978 1.00 77.62 113 VAL A C 1
ATOM 885 O O . VAL A 1 113 ? 15.749 0.764 -31.570 1.00 77.62 113 VAL A O 1
ATOM 888 N N . GLY A 1 114 ? 15.444 2.961 -31.217 1.00 75.44 114 GLY A N 1
ATOM 889 C CA . GLY A 1 114 ? 16.371 3.390 -32.270 1.00 75.44 114 GLY A CA 1
ATOM 890 C C . GLY A 1 114 ? 17.834 3.006 -32.018 1.00 75.44 114 GLY A C 1
ATOM 891 O O . GLY A 1 114 ? 18.621 2.953 -32.954 1.00 75.44 114 GLY A O 1
ATOM 892 N N . ARG A 1 115 ? 18.220 2.724 -30.767 1.00 77.75 115 ARG A N 1
ATOM 893 C CA . ARG A 1 115 ? 19.564 2.223 -30.439 1.00 77.75 115 ARG A CA 1
ATOM 894 C C . ARG A 1 115 ? 19.691 0.719 -30.663 1.00 77.75 115 ARG A C 1
ATOM 896 O O . ARG A 1 115 ? 20.756 0.269 -31.070 1.00 77.75 115 ARG A O 1
ATOM 903 N N . LEU A 1 116 ? 18.671 -0.036 -30.273 1.00 78.88 116 LEU A N 1
ATOM 904 C CA . LEU A 1 116 ? 18.674 -1.494 -30.340 1.00 78.88 116 LEU A CA 1
ATOM 905 C C . LEU A 1 116 ? 18.243 -2.013 -31.716 1.00 78.88 116 LEU A C 1
ATOM 907 O O . LEU A 1 116 ? 18.186 -3.222 -31.895 1.00 78.88 116 LEU A O 1
ATOM 911 N N . ASP A 1 117 ? 17.941 -1.106 -32.652 1.00 78.44 117 ASP A N 1
ATOM 912 C CA . ASP A 1 117 ? 17.400 -1.419 -33.978 1.00 78.44 117 ASP A CA 1
ATOM 913 C C . ASP A 1 117 ? 16.164 -2.331 -33.892 1.00 78.44 117 ASP A C 1
ATOM 915 O O . ASP A 1 117 ? 15.958 -3.255 -34.675 1.00 78.44 117 ASP A O 1
ATOM 919 N N . LEU A 1 118 ? 15.342 -2.092 -32.863 1.00 71.06 118 LEU A N 1
ATOM 920 C CA . LEU A 1 118 ? 14.117 -2.850 -32.649 1.00 71.06 118 LEU A CA 1
ATOM 921 C C . LEU A 1 118 ? 13.031 -2.334 -33.603 1.00 71.06 118 LEU A C 1
ATOM 923 O O . LEU A 1 118 ? 12.919 -1.120 -33.810 1.00 71.06 118 LEU A O 1
ATOM 927 N N . PRO A 1 119 ? 12.177 -3.214 -34.151 1.00 66.38 119 PRO A N 1
ATOM 928 C CA . PRO A 1 119 ? 11.071 -2.777 -34.987 1.00 66.38 119 PRO A CA 1
ATOM 929 C C . PRO A 1 119 ? 10.128 -1.881 -34.173 1.00 66.38 119 PRO A C 1
ATOM 931 O O . PRO A 1 119 ? 9.585 -2.294 -33.151 1.00 66.38 119 PRO A O 1
ATOM 934 N N . LEU A 1 120 ? 9.893 -0.651 -34.651 1.00 60.56 120 LEU A N 1
ATOM 935 C CA . LEU A 1 120 ? 9.008 0.338 -34.007 1.00 60.56 120 LEU A CA 1
ATOM 936 C C . LEU A 1 120 ? 7.552 -0.165 -33.874 1.00 60.56 120 LEU A C 1
ATOM 938 O O . LEU A 1 120 ? 6.780 0.382 -33.092 1.00 60.56 120 LEU A O 1
ATOM 942 N N . ALA A 1 121 ? 7.199 -1.192 -34.655 1.00 52.56 121 ALA A N 1
ATOM 943 C CA . ALA A 1 121 ? 5.904 -1.864 -34.682 1.00 52.56 121 ALA A CA 1
ATOM 944 C C . ALA A 1 121 ? 5.797 -3.071 -33.730 1.00 52.56 121 ALA A C 1
ATOM 946 O O . ALA A 1 121 ? 4.726 -3.669 -33.656 1.00 52.56 121 ALA A O 1
ATOM 947 N N . ALA A 1 122 ? 6.863 -3.448 -33.010 1.00 48.00 122 ALA A N 1
ATOM 948 C CA . ALA A 1 122 ? 6.702 -4.374 -31.894 1.00 48.00 122 ALA A CA 1
ATOM 949 C C . ALA A 1 122 ? 5.763 -3.716 -30.877 1.00 48.00 122 ALA A C 1
ATOM 951 O O . ALA A 1 122 ? 5.950 -2.542 -30.554 1.00 48.00 122 ALA A O 1
ATOM 952 N N . ALA A 1 123 ? 4.747 -4.452 -30.426 1.00 49.78 123 ALA A N 1
ATOM 953 C CA . ALA A 1 123 ? 3.576 -3.987 -29.678 1.00 49.78 123 ALA A CA 1
ATOM 954 C C . ALA A 1 123 ? 3.867 -3.335 -28.307 1.00 49.78 123 ALA A C 1
ATOM 956 O O . ALA A 1 123 ? 2.963 -3.120 -27.508 1.00 49.78 123 ALA A O 1
ATOM 957 N N . TYR A 1 124 ? 5.110 -2.940 -28.037 1.00 49.12 124 TYR A N 1
ATOM 958 C CA . TYR A 1 124 ? 5.477 -2.208 -26.843 1.00 49.12 124 TYR A CA 1
ATOM 959 C C . TYR A 1 124 ? 4.656 -0.920 -26.727 1.00 49.12 124 TYR A C 1
ATOM 961 O O . TYR A 1 124 ? 4.600 -0.125 -27.678 1.00 49.12 124 TYR A O 1
ATOM 969 N N . PRO A 1 125 ? 4.049 -0.666 -25.555 1.00 53.47 125 PRO A N 1
ATOM 970 C CA . PRO A 1 125 ? 3.306 0.553 -25.320 1.00 53.47 125 PRO A CA 1
ATOM 971 C C . PRO A 1 125 ? 4.286 1.711 -25.478 1.00 53.47 125 PRO A C 1
ATOM 973 O O . PRO A 1 125 ? 5.256 1.854 -24.730 1.00 53.47 125 PRO A O 1
ATOM 976 N N . GLN A 1 126 ? 4.059 2.532 -26.498 1.00 54.28 126 GLN A N 1
ATOM 977 C CA . GLN A 1 126 ? 4.845 3.737 -26.694 1.00 54.28 126 GLN A CA 1
ATOM 978 C C . GLN A 1 126 ? 4.540 4.660 -25.516 1.00 54.28 126 GLN A C 1
ATOM 980 O O . GLN A 1 126 ? 3.421 5.153 -25.362 1.00 54.28 126 GLN A O 1
ATOM 985 N N . LEU A 1 127 ? 5.535 4.854 -24.654 1.00 54.00 127 LEU A N 1
ATOM 986 C CA . LEU A 1 127 ? 5.433 5.736 -23.502 1.00 54.00 127 LEU A CA 1
ATOM 987 C C . LEU A 1 127 ? 5.488 7.184 -24.006 1.00 54.00 127 LEU A C 1
ATOM 989 O O . LEU A 1 127 ? 6.550 7.799 -24.091 1.00 54.00 127 LEU A O 1
ATOM 993 N N . ASN A 1 128 ? 4.334 7.718 -24.412 1.00 47.44 128 ASN A N 1
ATOM 994 C CA . ASN A 1 128 ? 4.195 9.137 -24.715 1.00 47.44 128 ASN A CA 1
ATOM 995 C C . ASN A 1 128 ? 4.295 9.909 -23.393 1.00 47.44 128 ASN A C 1
ATOM 997 O O . ASN A 1 128 ? 3.393 9.845 -22.559 1.00 47.44 128 ASN A O 1
ATOM 1001 N N . GLY A 1 129 ? 5.396 10.642 -23.208 1.00 41.47 129 GLY A N 1
ATOM 1002 C CA . GLY A 1 129 ? 5.712 11.373 -21.973 1.00 41.47 129 GLY A CA 1
ATOM 1003 C C . GLY A 1 129 ? 4.721 12.475 -21.573 1.00 41.47 129 GLY A C 1
ATOM 1004 O O . GLY A 1 129 ? 4.931 13.119 -20.556 1.00 41.47 129 GLY A O 1
ATOM 1005 N N . SER A 1 130 ? 3.656 12.699 -22.346 1.00 40.16 130 SER A N 1
ATOM 1006 C CA . SER A 1 130 ? 2.639 13.731 -22.121 1.00 40.16 130 SER A CA 1
ATOM 1007 C C . SER A 1 130 ? 1.330 13.228 -21.496 1.00 40.16 130 SER A C 1
ATOM 1009 O O . SER A 1 130 ? 0.451 14.045 -21.250 1.00 40.16 130 SER A O 1
ATOM 1011 N N . SER A 1 131 ? 1.157 11.920 -21.251 1.00 38.84 131 SER A N 1
ATOM 1012 C CA . SER A 1 131 ? -0.146 11.354 -20.837 1.00 38.84 131 SER A CA 1
ATOM 1013 C C . SER A 1 131 ? -0.217 10.847 -19.387 1.00 38.84 131 SER A C 1
ATOM 1015 O O . SER A 1 131 ? -1.206 10.215 -19.018 1.00 38.84 131 SER A O 1
ATOM 1017 N N . VAL A 1 132 ? 0.817 11.059 -18.570 1.00 43.56 132 VAL A N 1
ATOM 1018 C CA . VAL A 1 132 ? 0.966 10.334 -17.290 1.00 43.56 132 VAL A CA 1
ATOM 1019 C C . VAL A 1 132 ? 0.250 11.013 -16.109 1.00 43.56 132 VAL A C 1
ATOM 1021 O O . VAL A 1 132 ? 0.024 10.364 -15.095 1.00 43.56 132 VAL A O 1
ATOM 1024 N N . ASP A 1 133 ? -0.214 12.257 -16.251 1.00 36.41 133 ASP A N 1
ATOM 1025 C CA . ASP A 1 133 ? -0.861 12.974 -15.138 1.00 36.41 133 ASP A CA 1
ATOM 1026 C C . ASP A 1 133 ? -2.377 12.717 -15.003 1.00 36.41 133 ASP A C 1
ATOM 1028 O O . ASP A 1 133 ? -2.951 13.006 -13.959 1.00 36.41 133 ASP A O 1
ATOM 1032 N N . SER A 1 134 ? -3.052 12.130 -16.002 1.00 36.44 134 SER A N 1
ATOM 1033 C CA . SER A 1 134 ? -4.529 12.034 -16.000 1.00 36.44 134 SER A CA 1
ATOM 1034 C C . SER A 1 134 ? -5.117 10.722 -15.461 1.00 36.44 134 SER A C 1
ATOM 1036 O O . SER A 1 134 ? -6.330 10.623 -15.323 1.00 36.44 134 SER A O 1
ATOM 1038 N N . ALA A 1 135 ? -4.304 9.705 -15.155 1.00 36.19 135 ALA A N 1
ATOM 1039 C CA . ALA A 1 135 ? -4.801 8.408 -14.661 1.00 36.19 135 ALA A CA 1
ATOM 1040 C C . ALA A 1 135 ? -4.773 8.272 -13.124 1.00 36.19 135 ALA A C 1
ATOM 1042 O O . ALA A 1 135 ? -5.147 7.233 -12.584 1.00 36.19 135 ALA A O 1
ATOM 1043 N N . VAL A 1 136 ? -4.331 9.314 -12.415 1.00 43.53 136 VAL A N 1
ATOM 1044 C CA . VAL A 1 136 ? -4.049 9.279 -10.969 1.00 43.53 136 VAL A CA 1
ATOM 1045 C C . VAL A 1 136 ? -5.316 9.461 -10.108 1.00 43.53 136 VAL A C 1
ATOM 1047 O O . VAL A 1 136 ? -5.261 9.297 -8.894 1.00 43.53 136 VAL A O 1
ATOM 1050 N N . GLU A 1 137 ? -6.478 9.751 -10.700 1.00 35.78 137 GLU A N 1
ATOM 1051 C CA . GLU A 1 137 ? -7.589 10.375 -9.961 1.00 35.78 137 GLU A CA 1
ATOM 1052 C C . GLU A 1 137 ? -8.741 9.447 -9.525 1.00 35.78 137 GLU A C 1
ATOM 1054 O O . GLU A 1 137 ? -9.641 9.896 -8.827 1.00 35.78 137 GLU A O 1
ATOM 1059 N N . SER A 1 138 ? -8.755 8.152 -9.869 1.00 36.06 138 SER A N 1
ATOM 1060 C CA . SER A 1 138 ? -9.974 7.331 -9.665 1.00 36.06 138 SER A CA 1
ATOM 1061 C C . SER A 1 138 ? -9.909 6.252 -8.582 1.00 36.06 138 SER A C 1
ATOM 1063 O O . SER A 1 138 ? -10.832 5.445 -8.496 1.00 36.06 138 SER A O 1
ATOM 1065 N N . GLY A 1 139 ? -8.858 6.204 -7.754 1.00 39.94 139 GLY A N 1
ATOM 1066 C CA . GLY A 1 139 ? -8.801 5.362 -6.540 1.00 39.94 139 GLY A CA 1
ATOM 1067 C C . GLY A 1 139 ? -8.900 3.839 -6.740 1.00 39.94 139 GLY A C 1
ATOM 1068 O O . GLY A 1 139 ? -8.660 3.095 -5.793 1.00 39.94 139 GLY A O 1
ATOM 1069 N N . THR A 1 140 ? -9.177 3.387 -7.963 1.00 42.44 140 THR A N 1
ATOM 1070 C CA . THR A 1 140 ? -9.400 2.002 -8.367 1.00 42.44 140 THR A CA 1
ATOM 1071 C C . THR A 1 140 ? -8.216 1.574 -9.231 1.00 42.44 140 THR A C 1
ATOM 1073 O O . THR A 1 140 ? -7.938 2.241 -10.234 1.00 42.44 140 THR A O 1
ATOM 1076 N N . PRO A 1 141 ? -7.479 0.507 -8.877 1.00 41.62 141 PRO A N 1
ATOM 1077 C CA . PRO A 1 141 ? -6.419 0.011 -9.739 1.00 41.62 141 PRO A CA 1
ATOM 1078 C C . PRO A 1 141 ? -7.021 -0.423 -11.087 1.00 41.62 141 PRO A C 1
ATOM 1080 O O . PRO A 1 141 ? -8.117 -0.988 -11.120 1.00 41.62 141 PRO A O 1
ATOM 1083 N N . PRO A 1 142 ? -6.344 -0.163 -12.219 1.00 40.06 142 PRO A N 1
ATOM 1084 C CA . PRO A 1 142 ? -6.841 -0.587 -13.519 1.00 40.06 142 PRO A CA 1
ATOM 1085 C C . PRO A 1 142 ? -6.960 -2.115 -13.547 1.00 40.06 142 PRO A C 1
ATOM 1087 O O . PRO A 1 142 ? -5.960 -2.824 -13.433 1.00 40.06 142 PRO A O 1
ATOM 1090 N N . ILE A 1 143 ? -8.184 -2.618 -13.714 1.00 40.19 143 ILE A N 1
ATOM 1091 C CA . ILE A 1 143 ? -8.445 -4.044 -13.926 1.00 40.19 143 ILE A CA 1
ATOM 1092 C C . ILE A 1 143 ? -7.854 -4.410 -15.291 1.00 40.19 143 ILE A C 1
ATOM 1094 O O . ILE A 1 143 ? -8.321 -3.946 -16.335 1.00 40.19 143 ILE A O 1
ATOM 1098 N N . GLY A 1 144 ? -6.785 -5.206 -15.287 1.00 34.69 144 GLY A N 1
ATOM 1099 C CA . GLY A 1 144 ? -6.215 -5.777 -16.504 1.00 34.69 144 GLY A CA 1
ATOM 1100 C C . GLY A 1 144 ? -7.245 -6.656 -17.216 1.00 34.69 144 GLY A C 1
ATOM 1101 O O . GLY A 1 144 ? -7.993 -7.399 -16.582 1.00 34.69 144 GLY A O 1
ATOM 1102 N N . ARG A 1 145 ? -7.308 -6.564 -18.547 1.00 32.84 145 ARG A N 1
ATOM 1103 C CA . ARG A 1 145 ? -8.147 -7.439 -19.371 1.00 32.84 145 ARG A CA 1
ATOM 1104 C C . ARG A 1 145 ? -7.563 -8.856 -19.307 1.00 32.84 145 ARG A C 1
ATOM 1106 O O . ARG A 1 145 ? -6.530 -9.108 -19.907 1.00 32.84 145 ARG A O 1
ATOM 1113 N N . SER A 1 146 ? -8.239 -9.748 -18.584 1.00 33.12 146 SER A N 1
ATOM 1114 C CA . SER A 1 146 ? -7.951 -11.185 -18.533 1.00 33.12 146 SER A CA 1
ATOM 1115 C C . SER A 1 146 ? -8.032 -11.797 -19.938 1.00 33.12 146 SER A C 1
ATOM 1117 O O . SER A 1 146 ? -9.093 -11.798 -20.570 1.00 33.12 146 SER A O 1
ATOM 1119 N N . THR A 1 147 ? -6.907 -12.299 -20.441 1.00 31.14 147 THR A N 1
ATOM 1120 C CA . THR A 1 147 ? -6.870 -13.290 -21.515 1.00 31.14 147 THR A CA 1
ATOM 1121 C C . THR A 1 147 ? -6.704 -14.664 -20.865 1.00 31.14 147 THR A C 1
ATOM 1123 O O . THR A 1 147 ? -5.824 -14.892 -20.047 1.00 31.14 147 THR A O 1
ATOM 1126 N N . LYS A 1 148 ? -7.668 -15.529 -21.180 1.00 28.92 148 LYS A N 1
ATOM 1127 C CA . LYS A 1 148 ? -7.896 -16.899 -20.702 1.00 28.92 148 LYS A CA 1
ATOM 1128 C C . LYS A 1 148 ? -6.612 -17.712 -20.432 1.00 28.92 148 LYS A C 1
ATOM 1130 O O . LYS A 1 148 ? -5.799 -17.856 -21.338 1.00 28.92 148 LYS A O 1
ATOM 1135 N N . ASP A 1 149 ? -6.551 -18.246 -19.208 1.00 27.00 149 ASP A N 1
ATOM 1136 C CA . ASP A 1 149 ? -5.737 -19.314 -18.585 1.00 27.00 149 ASP A CA 1
ATOM 1137 C C . ASP A 1 149 ? -4.753 -20.118 -19.476 1.00 27.00 149 ASP A C 1
ATOM 1139 O O . ASP A 1 149 ? -5.073 -20.489 -20.608 1.00 27.00 149 ASP A O 1
ATOM 1143 N N . PRO A 1 150 ? -3.578 -20.497 -18.931 1.00 34.25 150 PRO A N 1
ATOM 1144 C CA . PRO A 1 150 ? -3.542 -21.465 -17.837 1.00 34.25 150 PRO A CA 1
ATOM 1145 C C . PRO A 1 150 ? -3.156 -20.827 -16.501 1.00 34.25 150 PRO A C 1
ATOM 1147 O O . PRO A 1 150 ? -2.121 -20.183 -16.379 1.00 34.25 150 PRO A O 1
ATOM 1150 N N . GLU A 1 151 ? -4.018 -21.062 -15.517 1.00 34.31 151 GLU A N 1
ATOM 1151 C CA . GLU A 1 151 ? -3.881 -20.808 -14.084 1.00 34.31 151 GLU A CA 1
ATOM 1152 C C . GLU A 1 151 ? -2.439 -21.018 -13.571 1.00 34.31 151 GLU A C 1
ATOM 1154 O O . GLU A 1 151 ? -1.997 -22.162 -13.418 1.00 34.31 151 GLU A O 1
ATOM 1159 N N . PRO A 1 152 ? -1.686 -19.950 -13.243 1.00 31.12 152 PRO A N 1
ATOM 1160 C CA . PRO A 1 152 ? -0.665 -20.066 -12.228 1.00 31.12 152 PRO A CA 1
ATOM 1161 C C . PRO A 1 152 ? -1.400 -20.006 -10.893 1.00 31.12 152 PRO A C 1
ATOM 1163 O O . PRO A 1 152 ? -2.134 -19.059 -10.611 1.00 31.12 152 PRO A O 1
ATOM 1166 N N . GLN A 1 153 ? -1.222 -21.039 -10.078 1.00 29.84 153 GLN A N 1
ATOM 1167 C CA . GLN A 1 153 ? -1.669 -21.049 -8.695 1.00 29.84 153 GLN A CA 1
ATOM 1168 C C . GLN A 1 153 ? -1.137 -19.782 -8.020 1.00 29.84 153 GLN A C 1
ATOM 1170 O O . GLN A 1 153 ? 0.055 -19.671 -7.735 1.00 29.84 153 GLN A O 1
ATOM 1175 N N . VAL A 1 154 ? -2.015 -18.797 -7.820 1.00 33.00 154 VAL A N 1
ATOM 1176 C CA . VAL A 1 154 ? -1.719 -17.620 -7.011 1.00 33.00 154 VAL A CA 1
ATOM 1177 C C . VAL A 1 154 ? -1.714 -18.130 -5.581 1.00 33.00 154 VAL A C 1
ATOM 1179 O O . VAL A 1 154 ? -2.722 -18.110 -4.877 1.00 33.00 154 VAL A O 1
ATOM 1182 N N . GLU A 1 155 ? -0.586 -18.705 -5.178 1.00 28.27 155 GLU A N 1
ATOM 1183 C CA . GLU A 1 155 ? -0.322 -18.984 -3.783 1.00 28.27 155 GLU A CA 1
ATOM 1184 C C . GLU A 1 155 ? -0.474 -17.659 -3.039 1.00 28.27 155 GLU A C 1
ATOM 1186 O O . GLU A 1 155 ? 0.205 -16.667 -3.316 1.00 28.27 155 GLU A O 1
ATOM 1191 N N . ASN A 1 156 ? -1.448 -17.643 -2.132 1.00 39.81 156 ASN A N 1
ATOM 1192 C CA . ASN A 1 156 ? -1.696 -16.570 -1.191 1.00 39.81 156 ASN A CA 1
ATOM 1193 C C . ASN A 1 156 ? -0.434 -16.348 -0.352 1.00 39.81 156 ASN A C 1
ATOM 1195 O O . ASN A 1 156 ? -0.287 -16.905 0.736 1.00 39.81 156 ASN A O 1
ATOM 1199 N N . TYR A 1 157 ? 0.483 -15.517 -0.842 1.00 35.59 157 TYR A N 1
ATOM 1200 C CA . TYR A 1 157 ? 1.629 -15.079 -0.065 1.00 35.59 157 TYR A CA 1
ATOM 1201 C C . TYR A 1 157 ? 1.212 -13.925 0.837 1.00 35.59 157 TYR A C 1
ATOM 1203 O O . TYR A 1 157 ? 1.447 -12.740 0.596 1.00 35.59 157 TYR A O 1
ATOM 1211 N N . CYS A 1 158 ? 0.588 -14.327 1.939 1.00 30.39 158 CYS A N 1
ATOM 1212 C CA . CYS A 1 158 ? 0.510 -13.569 3.169 1.00 30.39 158 CYS A CA 1
ATOM 1213 C C . CYS A 1 158 ? 1.929 -13.425 3.728 1.00 30.39 158 CYS A C 1
ATOM 1215 O O . CYS A 1 158 ? 2.363 -14.245 4.534 1.00 30.39 158 CYS A O 1
ATOM 1217 N N . SER A 1 159 ? 2.663 -12.381 3.347 1.00 36.16 159 SER A N 1
ATOM 1218 C CA . SER A 1 159 ? 3.902 -12.059 4.061 1.00 36.16 159 SER A CA 1
ATOM 1219 C C . SER A 1 159 ? 3.572 -11.250 5.316 1.00 36.16 159 SER A C 1
ATOM 1221 O O . SER A 1 159 ? 3.708 -10.028 5.399 1.00 36.16 159 SER A O 1
ATOM 1223 N N . ALA A 1 160 ? 3.077 -11.967 6.324 1.00 33.00 160 ALA A N 1
ATOM 1224 C CA . ALA A 1 160 ? 3.283 -11.584 7.705 1.00 33.00 160 ALA A CA 1
ATOM 1225 C C . ALA A 1 160 ? 4.773 -11.779 7.987 1.00 33.00 160 ALA A C 1
ATOM 1227 O O . ALA A 1 160 ? 5.174 -12.909 8.207 1.00 33.00 160 ALA A O 1
ATOM 1228 N N . ASN A 1 161 ? 5.574 -10.713 7.895 1.00 32.94 161 ASN A N 1
ATOM 1229 C CA . ASN A 1 161 ? 6.833 -10.514 8.624 1.00 32.94 161 ASN A CA 1
ATOM 1230 C C . ASN A 1 161 ? 7.465 -9.189 8.191 1.00 32.94 161 ASN A C 1
ATOM 1232 O O . ASN A 1 161 ? 8.185 -9.129 7.208 1.00 32.94 161 ASN A O 1
ATOM 1236 N N . ASN A 1 162 ? 7.178 -8.128 8.947 1.00 32.72 162 ASN A N 1
ATOM 1237 C CA . ASN A 1 162 ? 8.102 -7.017 9.198 1.00 32.72 162 ASN A CA 1
ATOM 1238 C C . ASN A 1 162 ? 7.617 -6.279 10.452 1.00 32.72 162 ASN A C 1
ATOM 1240 O O . ASN A 1 162 ? 7.255 -5.105 10.449 1.00 32.72 162 ASN A O 1
ATOM 1244 N N . ALA A 1 163 ? 7.5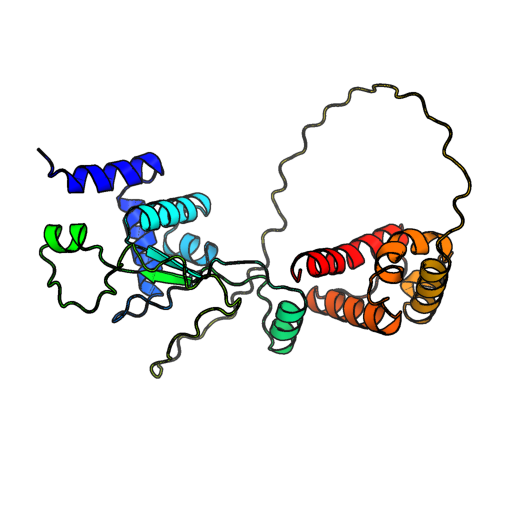64 -7.033 11.549 1.00 33.94 163 ALA A N 1
ATOM 1245 C CA . ALA A 1 163 ? 7.443 -6.498 12.895 1.00 33.94 163 ALA A CA 1
ATOM 1246 C C . ALA A 1 163 ? 8.817 -6.426 13.572 1.00 33.94 163 ALA A C 1
ATOM 1248 O O . ALA A 1 163 ? 8.886 -6.564 14.777 1.00 33.94 163 ALA A O 1
ATOM 1249 N N . GLU A 1 164 ? 9.912 -6.211 12.842 1.00 38.78 164 GLU A N 1
ATOM 1250 C CA . GLU A 1 164 ? 11.242 -6.123 13.444 1.00 38.78 164 GLU A CA 1
ATOM 1251 C C . GLU A 1 164 ? 12.165 -5.288 12.558 1.00 38.78 164 GLU A C 1
ATOM 1253 O O . GLU A 1 164 ? 12.704 -5.769 11.573 1.00 38.78 164 GLU A O 1
ATOM 1258 N N . GLN A 1 165 ? 12.273 -4.000 12.897 1.00 32.91 165 GLN A N 1
ATOM 1259 C CA . GLN A 1 165 ? 13.475 -3.149 12.826 1.00 32.91 165 GLN A CA 1
ATOM 1260 C C . GLN A 1 165 ? 13.052 -1.687 12.998 1.00 32.91 165 GLN A C 1
ATOM 1262 O O . GLN A 1 165 ? 13.186 -0.830 12.125 1.00 32.91 165 GLN A O 1
ATOM 1267 N N . ARG A 1 166 ? 12.529 -1.373 14.189 1.00 29.20 166 ARG A N 1
ATOM 1268 C CA . ARG A 1 166 ? 12.552 0.009 14.662 1.00 29.20 166 ARG A CA 1
ATOM 1269 C C . ARG A 1 166 ? 13.967 0.264 15.166 1.00 29.20 166 ARG A C 1
ATOM 1271 O O . ARG A 1 166 ? 14.396 -0.396 16.108 1.00 29.20 166 ARG A O 1
ATOM 1278 N N . ALA A 1 167 ? 14.679 1.187 14.524 1.00 27.36 167 ALA A N 1
ATOM 1279 C CA . ALA A 1 167 ? 16.003 1.623 14.956 1.00 27.36 167 ALA A CA 1
ATOM 1280 C C . ALA A 1 167 ? 16.021 1.901 16.476 1.00 27.36 167 ALA A C 1
ATOM 1282 O O . ALA A 1 167 ? 15.040 2.458 16.994 1.00 27.36 167 ALA A O 1
ATOM 1283 N N . PRO A 1 168 ? 17.095 1.538 17.204 1.00 31.41 168 PRO A N 1
ATOM 1284 C CA . PRO A 1 168 ? 17.199 1.856 18.619 1.00 31.41 168 PRO A CA 1
ATOM 1285 C C . PRO A 1 168 ? 17.122 3.376 18.770 1.00 31.41 168 PRO A C 1
ATOM 1287 O O . PRO A 1 168 ? 17.938 4.116 18.219 1.00 31.41 168 PRO A O 1
ATOM 1290 N N . ARG A 1 169 ? 16.108 3.860 19.496 1.00 34.88 169 ARG A N 1
ATOM 1291 C CA . ARG A 1 169 ? 16.097 5.250 19.954 1.00 34.88 169 ARG A CA 1
ATOM 1292 C C . ARG A 1 169 ? 17.310 5.417 20.855 1.00 34.88 169 ARG A C 1
ATOM 1294 O O . ARG A 1 169 ? 17.379 4.775 21.900 1.00 34.88 169 ARG A O 1
ATOM 1301 N N . ALA A 1 170 ? 18.244 6.257 20.423 1.00 30.58 170 ALA A N 1
ATOM 1302 C CA . ALA A 1 170 ? 19.377 6.671 21.225 1.00 30.58 170 ALA A CA 1
ATOM 1303 C C . ALA A 1 170 ? 18.883 7.117 22.608 1.00 30.58 170 ALA A C 1
ATOM 1305 O O . ALA A 1 170 ? 18.019 7.989 22.731 1.00 30.58 170 ALA A O 1
ATOM 1306 N N . ALA A 1 171 ? 19.414 6.466 23.638 1.00 37.94 171 ALA A N 1
ATOM 1307 C CA . ALA A 1 171 ? 19.300 6.922 25.004 1.00 37.94 171 ALA A CA 1
ATOM 1308 C C . ALA A 1 171 ? 20.120 8.209 25.129 1.00 37.94 171 ALA A C 1
ATOM 1310 O O . ALA A 1 171 ? 21.343 8.201 25.006 1.00 37.94 171 ALA A O 1
ATOM 1311 N N . SER A 1 172 ? 19.446 9.327 25.361 1.00 37.72 172 SER A N 1
ATOM 1312 C CA . SER A 1 172 ? 20.081 10.522 25.901 1.00 37.72 172 SER A CA 1
ATOM 1313 C C . SER A 1 172 ? 19.237 10.991 27.070 1.00 37.72 172 SER A C 1
ATOM 1315 O O . SER A 1 172 ? 18.171 11.585 26.924 1.00 37.72 172 SER A O 1
ATOM 1317 N N . THR A 1 173 ? 19.717 10.588 28.239 1.00 37.69 173 THR A N 1
ATOM 1318 C CA . THR A 1 173 ? 19.313 11.060 29.553 1.00 37.69 173 THR A CA 1
ATOM 1319 C C . THR A 1 173 ? 19.943 12.428 29.766 1.00 37.69 173 THR A C 1
ATOM 1321 O O . THR A 1 173 ? 21.155 12.508 29.888 1.00 37.69 173 THR A O 1
ATOM 1324 N N . GLU A 1 174 ? 19.132 13.477 29.844 1.00 37.09 174 GLU A N 1
ATOM 1325 C CA . GLU A 1 174 ? 19.515 14.778 30.405 1.00 37.09 174 GLU A CA 1
ATOM 1326 C C . GLU A 1 174 ? 18.282 15.328 31.154 1.00 37.09 174 GLU A C 1
ATOM 1328 O O . GLU A 1 174 ? 17.280 15.678 30.517 1.00 37.09 174 GLU A O 1
ATOM 1333 N N . PRO A 1 175 ? 18.276 15.355 32.501 1.00 37.88 175 PRO A N 1
ATOM 1334 C CA . PRO A 1 175 ? 17.127 15.775 33.294 1.00 37.88 175 PRO A CA 1
ATOM 1335 C C . PRO A 1 175 ? 17.025 17.306 33.333 1.00 37.88 175 PRO A C 1
ATOM 1337 O O . PRO A 1 175 ? 17.421 17.951 34.301 1.00 37.88 175 PRO A O 1
ATOM 1340 N N . HIS A 1 176 ? 16.444 17.902 32.293 1.00 38.34 176 HIS A N 1
ATOM 1341 C CA . HIS A 1 176 ? 16.069 19.316 32.316 1.00 38.34 176 HIS A CA 1
ATOM 1342 C C . HIS A 1 176 ? 14.721 19.478 33.033 1.00 38.34 176 HIS A C 1
ATOM 1344 O O . HIS A 1 176 ? 13.651 19.151 32.513 1.00 38.34 176 HIS A O 1
ATOM 1350 N N . GLY A 1 177 ? 14.787 19.943 34.282 1.00 37.66 177 GLY A N 1
ATOM 1351 C CA . GLY A 1 177 ? 13.631 20.223 35.126 1.00 37.66 177 GLY A CA 1
ATOM 1352 C C . GLY A 1 177 ? 12.782 21.362 34.567 1.00 37.66 177 GLY A C 1
ATOM 1353 O O . GLY A 1 177 ? 13.049 22.531 34.825 1.00 37.66 177 GLY A O 1
ATOM 1354 N N . HIS A 1 178 ? 11.721 21.025 33.835 1.00 40.91 178 HIS A N 1
ATOM 1355 C CA . HIS A 1 178 ? 10.677 21.988 33.502 1.00 40.91 178 HIS A CA 1
ATOM 1356 C C . HIS A 1 178 ? 9.821 22.278 34.748 1.00 40.91 178 HIS A C 1
ATOM 1358 O O . HIS A 1 178 ? 9.374 21.331 35.410 1.00 40.91 178 HIS A O 1
ATOM 1364 N N . PRO A 1 179 ? 9.551 23.554 35.086 1.00 41.97 179 PRO A N 1
ATOM 1365 C CA . PRO A 1 179 ? 8.672 23.890 36.197 1.00 41.97 179 PRO A CA 1
ATOM 1366 C C . PRO A 1 179 ? 7.289 23.282 35.945 1.00 41.97 179 PRO A C 1
ATOM 1368 O O . PRO A 1 179 ? 6.648 23.534 34.924 1.00 41.97 179 PRO A O 1
ATOM 1371 N N . ARG A 1 180 ? 6.841 22.431 36.877 1.00 43.34 180 ARG A N 1
ATOM 1372 C CA . ARG A 1 180 ? 5.525 21.786 36.830 1.00 43.34 180 ARG A CA 1
ATOM 1373 C C . ARG A 1 180 ? 4.468 22.869 37.000 1.00 43.34 180 ARG A C 1
ATOM 1375 O O . ARG A 1 180 ? 4.142 23.253 38.120 1.00 43.34 180 ARG A O 1
ATOM 1382 N N . THR A 1 181 ? 3.922 23.352 35.890 1.00 41.03 181 THR A N 1
ATOM 1383 C CA . THR A 1 181 ? 2.707 24.158 35.929 1.00 41.03 181 THR A CA 1
ATOM 1384 C C . THR A 1 181 ? 1.604 23.335 36.605 1.00 41.03 181 THR A C 1
ATOM 1386 O O . THR A 1 181 ? 1.470 22.131 36.343 1.00 41.03 181 THR A O 1
ATOM 1389 N N . PRO A 1 182 ? 0.833 23.927 37.532 1.00 38.41 182 PRO A N 1
ATOM 1390 C CA . PRO A 1 182 ? -0.223 23.208 38.221 1.00 38.41 182 PRO A CA 1
ATOM 1391 C C . PRO A 1 182 ? -1.232 22.717 37.182 1.00 38.41 182 PRO A C 1
ATOM 1393 O O . PRO A 1 182 ? -1.838 23.503 36.454 1.00 38.41 182 PRO A O 1
ATOM 1396 N N . ARG A 1 183 ? -1.390 21.389 37.096 1.00 46.41 183 ARG A N 1
ATOM 1397 C CA . ARG A 1 183 ? -2.410 20.739 36.268 1.00 46.41 183 ARG A CA 1
ATOM 1398 C C . ARG A 1 183 ? -3.761 21.358 36.611 1.00 46.41 183 ARG A C 1
ATOM 1400 O O . ARG A 1 183 ? -4.266 21.134 37.711 1.00 46.41 183 ARG A O 1
ATOM 1407 N N . ARG A 1 184 ? -4.344 22.112 35.672 1.00 43.03 184 ARG A N 1
ATOM 1408 C CA . ARG A 1 184 ? -5.729 22.586 35.760 1.00 43.03 184 ARG A CA 1
ATOM 1409 C C . ARG A 1 184 ? -6.626 21.383 36.055 1.00 43.03 184 ARG A C 1
ATOM 1411 O O . ARG A 1 184 ? -6.824 20.517 35.205 1.00 43.03 184 ARG A O 1
ATOM 1418 N N . ARG A 1 185 ? -7.127 21.304 37.287 1.00 42.91 185 ARG A N 1
ATOM 1419 C CA . ARG A 1 185 ? -8.209 20.393 37.652 1.00 42.91 185 ARG A CA 1
ATOM 1420 C C . ARG A 1 185 ? -9.494 20.923 37.016 1.00 42.91 185 ARG A C 1
ATOM 1422 O O . ARG A 1 185 ? -9.823 22.088 37.200 1.00 42.91 185 ARG A O 1
ATOM 1429 N N . GLY A 1 186 ? -10.216 20.041 36.328 1.00 45.28 186 GLY A N 1
ATOM 1430 C CA . GLY A 1 186 ? -11.661 20.177 36.144 1.00 45.28 186 GLY A CA 1
ATOM 1431 C C . GLY A 1 186 ? -12.138 20.845 34.858 1.00 45.28 186 GLY A C 1
ATOM 1432 O O . GLY A 1 186 ? -12.978 21.735 34.919 1.00 45.28 186 GLY A O 1
ATOM 1433 N N . GLY A 1 187 ? -11.694 20.377 33.691 1.00 52.06 187 GLY A N 1
ATOM 1434 C CA . GLY A 1 187 ? -12.570 20.454 32.519 1.00 52.06 187 GLY A CA 1
ATOM 1435 C C . GLY A 1 187 ? -13.690 19.432 32.707 1.00 52.06 187 GLY A C 1
ATOM 1436 O O . GLY A 1 187 ? -13.394 18.250 32.889 1.00 52.06 187 GLY A O 1
ATOM 1437 N N . ARG A 1 188 ? -14.959 19.861 32.729 1.00 64.06 188 ARG A N 1
ATOM 1438 C CA . ARG A 1 188 ? -16.097 18.929 32.672 1.00 64.06 188 ARG A CA 1
ATOM 1439 C C . ARG A 1 188 ? -15.885 18.027 31.452 1.00 64.06 188 ARG A C 1
ATOM 1441 O O . ARG A 1 188 ? -15.657 18.536 30.358 1.00 64.06 188 ARG A O 1
ATOM 1448 N N . PHE A 1 189 ? -15.886 16.709 31.650 1.00 72.00 189 PHE A N 1
ATOM 1449 C CA . PHE A 1 189 ? -15.784 15.767 30.537 1.00 72.00 189 PHE A CA 1
ATOM 1450 C C . PHE A 1 189 ? -16.913 16.046 29.544 1.00 72.00 189 PHE A C 1
ATOM 1452 O O . PHE A 1 189 ? -18.027 16.360 29.967 1.00 72.00 189 PHE A O 1
ATOM 1459 N N . ASN A 1 190 ? -16.629 15.930 28.246 1.00 86.38 190 ASN A N 1
ATOM 1460 C CA . ASN A 1 190 ? -17.656 16.098 27.228 1.00 86.38 190 ASN A CA 1
ATOM 1461 C C . ASN A 1 190 ? -18.813 15.111 27.516 1.00 86.38 190 ASN A C 1
ATOM 1463 O O . ASN A 1 190 ? -18.558 13.903 27.592 1.00 86.38 190 ASN A O 1
ATOM 1467 N N . PRO A 1 191 ? -20.058 15.591 27.718 1.00 88.62 191 PRO A N 1
ATOM 1468 C CA . PRO A 1 191 ? -21.182 14.733 28.086 1.00 88.62 191 PRO A CA 1
ATOM 1469 C C . PRO A 1 191 ? -21.494 13.689 27.008 1.00 88.62 191 PRO A C 1
ATOM 1471 O O . PRO A 1 191 ? -21.822 12.556 27.356 1.00 88.62 191 PRO A O 1
ATOM 1474 N N . ALA A 1 192 ? -21.301 14.017 25.725 1.00 88.56 192 ALA A N 1
ATOM 1475 C CA . ALA A 1 192 ? -21.470 13.071 24.623 1.00 88.56 192 ALA A CA 1
ATOM 1476 C C . ALA A 1 192 ? -20.430 11.942 24.695 1.00 88.56 192 ALA A C 1
ATOM 1478 O O . ALA A 1 192 ? -20.773 10.765 24.612 1.00 88.56 192 ALA A O 1
ATOM 1479 N N . ALA A 1 193 ? -19.167 12.279 24.971 1.00 91.31 193 ALA A N 1
ATOM 1480 C CA . ALA A 1 193 ? -18.104 11.288 25.138 1.00 91.31 193 ALA A CA 1
ATOM 1481 C C . ALA A 1 193 ? -18.311 10.400 26.379 1.00 91.31 193 ALA A C 1
ATOM 1483 O O . ALA A 1 193 ? -17.964 9.219 26.372 1.00 91.31 193 ALA A O 1
ATOM 1484 N N . MET A 1 194 ? -18.894 10.955 27.447 1.00 92.94 194 MET A N 1
ATOM 1485 C CA . MET A 1 194 ? -19.271 10.201 28.646 1.00 92.94 194 MET A CA 1
ATOM 1486 C C . MET A 1 194 ? -20.401 9.207 28.360 1.00 92.94 194 MET A C 1
ATOM 1488 O O . MET A 1 194 ? -20.317 8.053 28.781 1.00 92.94 194 MET A O 1
ATOM 1492 N N . ALA A 1 195 ? -21.437 9.642 27.637 1.00 91.75 195 ALA A N 1
ATOM 1493 C CA . ALA A 1 195 ? -22.549 8.788 27.233 1.00 91.75 195 ALA A CA 1
ATOM 1494 C C . ALA A 1 195 ? -22.072 7.657 26.308 1.00 91.75 195 ALA A C 1
ATOM 1496 O O . ALA A 1 195 ? -22.408 6.493 26.534 1.00 91.75 195 ALA A O 1
ATOM 1497 N N . LEU A 1 196 ? -21.208 7.980 25.339 1.00 92.31 196 LEU A N 1
ATOM 1498 C CA . LEU A 1 196 ? -20.591 7.006 24.441 1.00 92.31 196 LEU A CA 1
ATOM 1499 C C . LEU A 1 196 ? -19.751 5.977 25.217 1.00 92.31 196 LEU A C 1
ATOM 1501 O O . LEU A 1 196 ? -19.898 4.776 24.999 1.00 92.31 196 LEU A O 1
ATOM 1505 N N . ALA A 1 197 ? -18.942 6.423 26.187 1.00 93.12 197 ALA A N 1
ATOM 1506 C CA . ALA A 1 197 ? -18.163 5.537 27.054 1.00 93.12 197 ALA A CA 1
ATOM 1507 C C . ALA A 1 197 ? -19.048 4.562 27.848 1.00 93.12 197 ALA A C 1
ATOM 1509 O O . ALA A 1 197 ? -18.760 3.367 27.891 1.00 93.12 197 ALA A O 1
ATOM 1510 N N . GLN A 1 198 ? -20.135 5.050 28.453 1.00 93.88 198 GLN A N 1
ATOM 1511 C CA . GLN A 1 198 ? -21.071 4.206 29.203 1.00 93.88 198 GLN A CA 1
ATOM 1512 C C . GLN A 1 198 ? -21.771 3.183 28.303 1.00 93.88 198 GLN A C 1
ATOM 1514 O O . GLN A 1 198 ? -21.932 2.025 28.689 1.00 93.88 198 GLN A O 1
ATOM 1519 N N . ALA A 1 199 ? -22.178 3.593 27.102 1.00 92.19 199 ALA A N 1
ATOM 1520 C CA . ALA A 1 199 ? -22.820 2.704 26.143 1.00 92.19 199 ALA A CA 1
ATOM 1521 C C . ALA A 1 199 ? -21.858 1.609 25.641 1.00 92.19 199 ALA A C 1
ATOM 1523 O O . ALA A 1 199 ? -22.241 0.439 25.594 1.00 92.19 199 ALA A O 1
ATOM 1524 N N . LEU A 1 200 ? -20.594 1.950 25.366 1.00 92.75 200 LEU A N 1
ATOM 1525 C CA . LEU A 1 200 ? -19.544 0.990 24.996 1.00 92.75 200 LEU A CA 1
ATOM 1526 C C . LEU A 1 200 ? -19.259 -0.033 26.099 1.00 92.75 200 LEU A C 1
ATOM 1528 O O . LEU A 1 200 ? -19.097 -1.215 25.810 1.00 92.75 200 LEU A O 1
ATOM 1532 N N . GLN A 1 201 ? -19.247 0.383 27.366 1.00 92.75 201 GLN A N 1
ATOM 1533 C CA . GLN A 1 201 ? -19.011 -0.521 28.501 1.00 92.75 201 GLN A CA 1
ATOM 1534 C C . GLN A 1 201 ? -20.080 -1.600 28.661 1.00 92.75 201 GLN A C 1
ATOM 1536 O O . GLN A 1 201 ? -19.779 -2.695 29.128 1.00 92.75 201 GLN A O 1
ATOM 1541 N N . ARG A 1 202 ? -21.323 -1.307 28.264 1.00 91.31 202 ARG A N 1
ATOM 1542 C CA . ARG A 1 202 ? -22.413 -2.294 28.282 1.00 91.31 202 ARG A CA 1
ATOM 1543 C C . ARG A 1 202 ? -22.244 -3.363 27.202 1.00 91.31 202 ARG A C 1
ATOM 1545 O O . ARG A 1 202 ? -22.753 -4.464 27.374 1.00 91.31 202 ARG A O 1
ATOM 1552 N N . ARG A 1 203 ? -21.535 -3.042 26.115 1.00 92.12 203 ARG A N 1
ATOM 1553 C CA . ARG A 1 203 ? -21.260 -3.954 24.994 1.00 92.12 203 ARG A CA 1
ATOM 1554 C C . ARG A 1 203 ? -19.960 -4.734 25.194 1.00 92.12 203 ARG A C 1
ATOM 1556 O O . ARG A 1 203 ? -19.920 -5.936 24.967 1.00 92.12 203 ARG A O 1
ATOM 1563 N N . ILE A 1 204 ? -18.912 -4.072 25.684 1.00 90.75 204 ILE A N 1
ATOM 1564 C CA . ILE A 1 204 ? -17.563 -4.639 25.779 1.00 90.75 204 ILE A CA 1
ATOM 1565 C C . ILE A 1 204 ? -17.213 -4.949 27.238 1.00 90.75 204 ILE A C 1
ATOM 1567 O O . ILE A 1 204 ? -16.849 -4.062 28.019 1.00 90.75 204 ILE A O 1
ATOM 1571 N N . ARG A 1 205 ? -17.233 -6.242 27.592 1.00 88.12 205 ARG A N 1
ATOM 1572 C CA . ARG A 1 205 ? -16.941 -6.722 28.959 1.00 88.12 205 ARG A CA 1
ATOM 1573 C C . ARG A 1 205 ? -15.556 -6.316 29.468 1.00 88.12 205 ARG A C 1
ATOM 1575 O O . ARG A 1 205 ? -15.420 -6.027 30.653 1.00 88.12 205 ARG A O 1
ATOM 1582 N N . THR A 1 206 ? -14.567 -6.199 28.581 1.00 88.31 206 THR A N 1
ATOM 1583 C CA . THR A 1 206 ? -13.207 -5.711 28.881 1.00 88.31 206 THR A CA 1
ATOM 1584 C C . THR A 1 206 ? -13.185 -4.377 29.631 1.00 88.31 206 THR A C 1
ATOM 1586 O O . THR A 1 206 ? -12.257 -4.106 30.394 1.00 88.31 206 THR A O 1
ATOM 1589 N N . PHE A 1 207 ? -14.198 -3.529 29.429 1.00 88.56 207 PHE A N 1
ATOM 1590 C CA . PHE A 1 207 ? -14.258 -2.187 30.005 1.00 88.56 207 PHE A CA 1
ATOM 1591 C C . PHE A 1 207 ? -15.293 -2.028 31.125 1.00 88.56 207 PHE A C 1
ATOM 1593 O O . PHE A 1 207 ? -15.385 -0.936 31.690 1.00 88.56 207 PHE A O 1
ATOM 1600 N N . ALA A 1 208 ? -16.032 -3.084 31.484 1.00 84.56 208 ALA A N 1
ATOM 1601 C CA . ALA A 1 208 ? -17.159 -3.015 32.419 1.00 84.56 208 ALA A CA 1
ATOM 1602 C C . ALA A 1 208 ? -16.778 -2.502 33.825 1.00 84.56 208 ALA A C 1
ATOM 1604 O O . ALA A 1 208 ? -17.583 -1.849 34.480 1.00 84.56 208 ALA A O 1
ATOM 1605 N N . GLY A 1 209 ? -15.543 -2.748 34.280 1.00 84.25 209 GLY A N 1
ATOM 1606 C CA . GLY A 1 209 ? -15.037 -2.288 35.585 1.00 84.25 209 GLY A CA 1
ATOM 1607 C C . GLY A 1 209 ? -14.327 -0.928 35.573 1.00 84.25 209 GLY A C 1
ATOM 1608 O O . GLY A 1 209 ? -13.804 -0.489 36.597 1.00 84.25 209 GLY A O 1
ATOM 1609 N N . VAL A 1 210 ? -14.239 -0.257 34.422 1.00 88.75 210 VAL A N 1
ATOM 1610 C CA . VAL A 1 210 ? -13.511 1.012 34.286 1.00 88.75 210 VAL A CA 1
ATOM 1611 C C . VAL A 1 210 ? -14.466 2.170 34.553 1.00 88.75 210 VAL A C 1
ATOM 1613 O O . VAL A 1 210 ? -15.600 2.161 34.102 1.00 88.75 210 VAL A O 1
ATOM 1616 N N . HIS A 1 211 ? -14.035 3.223 35.246 1.00 89.94 211 HIS A N 1
ATOM 1617 C CA . HIS A 1 211 ? -14.881 4.413 35.361 1.00 89.94 211 HIS A CA 1
ATOM 1618 C C . HIS A 1 211 ? -15.025 5.095 33.980 1.00 89.94 211 HIS A C 1
ATOM 1620 O O . HIS A 1 211 ? -13.990 5.391 33.371 1.00 89.94 211 HIS A O 1
ATOM 1626 N N . PRO A 1 212 ? -16.240 5.415 33.484 1.00 88.31 212 PRO A N 1
ATOM 1627 C CA . PRO A 1 212 ? -16.457 5.912 32.116 1.00 88.31 212 PRO A CA 1
ATOM 1628 C C . PRO A 1 212 ? -15.686 7.206 31.821 1.00 88.31 212 PRO A C 1
ATOM 1630 O O . PRO A 1 212 ? -15.159 7.388 30.726 1.00 88.31 212 PRO A O 1
ATOM 1633 N N . ALA A 1 213 ? -15.476 8.055 32.833 1.00 88.69 213 ALA A N 1
ATOM 1634 C CA . ALA A 1 213 ? -14.642 9.255 32.705 1.00 88.69 213 ALA A CA 1
ATOM 1635 C C . ALA A 1 213 ? -13.171 8.985 32.334 1.00 88.69 213 ALA A C 1
ATOM 1637 O O . ALA A 1 213 ? -12.491 9.886 31.853 1.00 88.69 213 ALA A O 1
ATOM 1638 N N . ARG A 1 214 ? -12.656 7.766 32.552 1.00 89.56 214 ARG A N 1
ATOM 1639 C CA . ARG A 1 214 ? -11.301 7.382 32.123 1.00 89.56 214 ARG A CA 1
ATOM 1640 C C . ARG A 1 214 ? -11.235 7.033 30.636 1.00 89.56 214 ARG A C 1
ATOM 1642 O O . ARG A 1 214 ? -10.148 7.096 30.076 1.00 89.56 214 ARG A O 1
ATOM 1649 N N . LEU A 1 215 ? -12.365 6.670 30.024 1.00 90.56 215 LEU A N 1
ATOM 1650 C CA . LEU A 1 215 ? -12.486 6.336 28.599 1.00 90.56 215 LEU A CA 1
ATOM 1651 C C . LEU A 1 215 ? -12.998 7.527 27.774 1.00 90.56 215 LEU A C 1
ATOM 1653 O O . LEU A 1 215 ? -12.638 7.673 26.613 1.00 90.56 215 LEU A O 1
ATOM 1657 N N . ALA A 1 216 ? -13.793 8.419 28.372 1.00 91.25 216 ALA A N 1
ATOM 1658 C CA . ALA A 1 216 ? -14.360 9.577 27.680 1.00 91.25 216 ALA A CA 1
ATOM 1659 C C . ALA A 1 216 ? -13.322 10.438 26.916 1.00 91.25 216 ALA A C 1
ATOM 1661 O O . ALA A 1 216 ? -13.613 10.827 25.786 1.00 91.25 216 ALA A O 1
ATOM 1662 N N . PRO A 1 217 ? -12.097 10.696 27.429 1.00 89.88 217 PRO A N 1
ATOM 1663 C CA . PRO A 1 217 ? -11.087 11.441 26.674 1.00 89.88 217 PRO A CA 1
ATOM 1664 C C . PRO A 1 217 ? -10.686 10.780 25.350 1.00 89.88 217 PRO A C 1
ATOM 1666 O O . PRO A 1 217 ? -10.513 11.481 24.360 1.00 89.88 217 PRO A O 1
ATOM 1669 N N . THR A 1 218 ? -10.575 9.446 25.300 1.00 90.88 218 THR A N 1
ATOM 1670 C CA . THR A 1 218 ? -10.197 8.727 24.068 1.00 90.88 218 THR A CA 1
ATOM 1671 C C . THR A 1 218 ? -11.341 8.674 23.059 1.00 90.88 218 THR A C 1
ATOM 1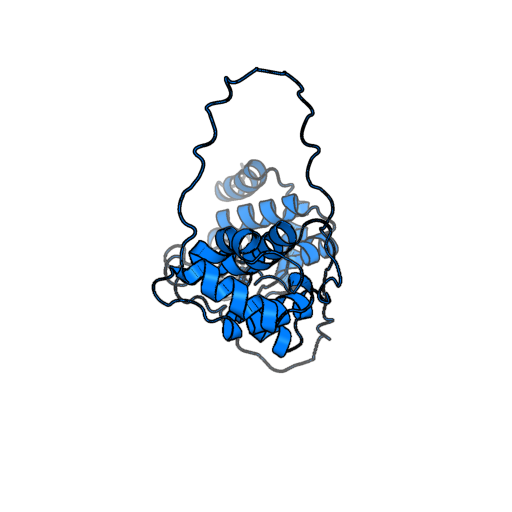673 O O . THR A 1 218 ? -11.106 8.506 21.872 1.00 90.88 218 THR A O 1
ATOM 1676 N N . LEU A 1 219 ? -12.578 8.837 23.530 1.00 91.81 219 LEU A N 1
ATOM 1677 C CA . LEU A 1 219 ? -13.795 8.796 22.719 1.00 91.81 219 LEU A CA 1
ATOM 1678 C C . LEU A 1 219 ? -14.296 10.184 22.308 1.00 91.81 219 LEU A C 1
ATOM 1680 O O . LEU A 1 219 ? -15.270 10.287 21.570 1.00 91.81 219 LEU A O 1
ATOM 1684 N N . THR A 1 220 ? -13.659 11.257 22.788 1.00 91.06 220 THR A N 1
ATOM 1685 C CA . THR A 1 220 ? -14.163 12.622 22.584 1.00 91.06 220 THR A CA 1
ATOM 1686 C C . THR A 1 220 ? -14.247 12.972 21.104 1.00 91.06 220 THR A C 1
ATOM 1688 O O . THR A 1 220 ? -15.274 13.492 20.697 1.00 91.06 220 THR A O 1
ATOM 1691 N N . ARG A 1 221 ? -13.240 12.610 20.298 1.00 88.06 221 ARG A N 1
ATOM 1692 C CA . ARG A 1 221 ? -13.244 12.862 18.849 1.00 88.06 221 ARG A CA 1
ATOM 1693 C C . ARG A 1 221 ? -14.434 12.204 18.145 1.00 88.06 221 ARG A C 1
ATOM 1695 O O . ARG A 1 221 ? -15.147 12.884 17.423 1.00 88.06 221 ARG A O 1
ATOM 1702 N N . PHE A 1 222 ? -14.669 10.917 18.400 1.00 88.94 222 PHE A N 1
ATOM 1703 C CA . PHE A 1 222 ? -15.764 10.144 17.797 1.00 88.94 222 PHE A CA 1
ATOM 1704 C C . PHE A 1 222 ? -17.148 10.650 18.219 1.00 88.94 222 PHE A C 1
ATOM 1706 O O . PHE A 1 222 ? -18.081 10.664 17.423 1.00 88.94 222 PHE A O 1
ATOM 1713 N N . ALA A 1 223 ? -17.270 11.119 19.464 1.00 90.12 223 ALA A N 1
ATOM 1714 C CA . ALA A 1 223 ? -18.504 11.707 19.976 1.00 90.12 223 ALA A CA 1
ATOM 1715 C C . ALA A 1 223 ? -18.785 13.123 19.438 1.00 90.12 223 ALA A C 1
ATOM 1717 O O . ALA A 1 223 ? -19.918 13.586 19.535 1.00 90.12 223 ALA A O 1
ATOM 1718 N N . THR A 1 224 ? -17.769 13.832 18.932 1.00 87.50 224 THR A N 1
ATOM 1719 C CA . THR A 1 224 ? -17.885 15.204 18.401 1.00 87.50 224 THR A CA 1
ATOM 1720 C C . THR A 1 224 ? -17.657 15.300 16.895 1.00 87.50 224 THR A C 1
ATOM 1722 O O . THR A 1 224 ? -17.479 16.405 16.388 1.00 87.50 224 THR A O 1
ATOM 1725 N N . ALA A 1 225 ? -17.593 14.172 16.189 1.00 86.12 225 ALA A N 1
ATOM 1726 C CA . ALA A 1 225 ? -17.504 14.161 14.735 1.00 86.12 225 ALA A CA 1
ATOM 1727 C C . ALA A 1 225 ? -18.772 14.794 14.112 1.00 86.12 225 ALA A C 1
ATOM 1729 O O . ALA A 1 225 ? -19.819 14.793 14.769 1.00 86.12 225 ALA A O 1
ATOM 1730 N N . PRO A 1 226 ? -18.702 15.345 12.879 1.00 80.19 226 PRO A N 1
ATOM 1731 C CA . PRO A 1 226 ? -19.865 15.919 12.191 1.00 80.19 226 PRO A CA 1
ATOM 1732 C C . PRO A 1 226 ? -21.058 14.957 12.138 1.00 80.19 226 PRO A C 1
ATOM 1734 O O . PRO A 1 226 ? -22.194 15.376 12.345 1.00 80.19 226 PRO A O 1
ATOM 1737 N N . GLU A 1 227 ? -20.768 13.669 11.947 1.00 82.94 227 GLU A N 1
ATOM 1738 C CA . GLU A 1 227 ? -21.683 12.555 12.166 1.00 82.94 227 GLU A CA 1
ATOM 1739 C C . GLU A 1 227 ? -21.219 11.775 13.414 1.00 82.94 227 GLU A C 1
ATOM 1741 O O . GLU A 1 227 ? -20.183 11.103 13.376 1.00 82.94 227 GLU A O 1
ATOM 1746 N N . PRO A 1 228 ? -21.897 11.929 14.569 1.00 85.38 228 PRO A N 1
ATOM 1747 C CA . PRO A 1 228 ? -21.466 11.308 15.815 1.00 85.38 228 PRO A CA 1
ATOM 1748 C C . PRO A 1 228 ? -21.577 9.788 15.756 1.00 85.38 228 PRO A C 1
ATOM 1750 O O . PRO A 1 228 ? -22.649 9.242 15.505 1.00 85.38 228 PRO A O 1
ATOM 1753 N N . TRP A 1 229 ? -20.488 9.108 16.101 1.00 88.25 229 TRP A N 1
ATOM 1754 C CA . TRP A 1 229 ? -20.450 7.651 16.121 1.00 88.25 229 TRP A CA 1
ATOM 1755 C C . TRP A 1 229 ? -21.337 7.082 17.228 1.00 88.25 229 TRP A C 1
ATOM 1757 O O . TRP A 1 229 ? -21.268 7.505 18.392 1.00 88.25 229 TRP A O 1
ATOM 1767 N N . THR A 1 230 ? -22.109 6.051 16.901 1.00 91.62 230 THR A N 1
ATOM 1768 C CA . THR A 1 230 ? -22.853 5.283 17.897 1.00 91.62 230 THR A CA 1
ATOM 1769 C C . THR A 1 230 ? -21.955 4.251 18.582 1.00 91.62 230 THR A C 1
ATOM 1771 O O . THR A 1 230 ? -20.960 3.762 18.045 1.00 91.62 230 THR A O 1
ATOM 1774 N N . ALA A 1 231 ? -22.328 3.850 19.801 1.00 91.50 231 ALA A N 1
ATOM 1775 C CA . ALA A 1 231 ? -21.636 2.762 20.496 1.00 91.50 231 ALA A CA 1
ATOM 1776 C C . ALA A 1 231 ? -21.773 1.408 19.779 1.00 91.50 231 ALA A C 1
ATOM 1778 O O . ALA A 1 231 ? -21.003 0.498 20.073 1.00 91.50 231 ALA A O 1
ATOM 1779 N N . ALA A 1 232 ? -22.779 1.262 18.909 1.00 88.62 232 ALA A N 1
ATOM 1780 C CA . ALA A 1 232 ? -22.983 0.063 18.114 1.00 88.62 232 ALA A CA 1
ATOM 1781 C C . ALA A 1 232 ? -21.961 -0.015 16.988 1.00 88.62 232 ALA A C 1
ATOM 1783 O O . ALA A 1 232 ? -21.142 -0.925 16.996 1.00 88.62 232 ALA A O 1
ATOM 1784 N N . GLU A 1 233 ? -21.924 1.013 16.142 1.00 87.19 233 GLU A N 1
ATOM 1785 C CA . GLU A 1 233 ? -20.969 1.124 15.036 1.00 87.19 233 GLU A CA 1
ATOM 1786 C C . GLU A 1 233 ? -19.532 1.004 15.536 1.00 87.19 233 GLU A C 1
ATOM 1788 O O . GLU A 1 233 ? -18.742 0.230 15.004 1.00 87.19 233 GLU A O 1
ATOM 1793 N N . LEU A 1 234 ? -19.197 1.710 16.621 1.00 90.75 234 LEU A N 1
ATOM 1794 C CA . LEU A 1 234 ? -17.846 1.665 17.166 1.00 90.75 234 LEU A CA 1
ATOM 1795 C C . LEU A 1 234 ? -17.502 0.266 17.702 1.00 90.75 234 LEU A C 1
ATOM 1797 O O . LEU A 1 234 ? -16.371 -0.184 17.548 1.00 90.75 234 LEU A O 1
ATOM 1801 N N . HIS A 1 235 ? -18.453 -0.440 18.317 1.00 91.75 235 HIS A N 1
ATOM 1802 C CA . HIS A 1 235 ? -18.229 -1.816 18.761 1.00 91.75 235 HIS A CA 1
ATOM 1803 C C . HIS A 1 235 ? -18.016 -2.769 17.581 1.00 91.75 235 HIS A C 1
ATOM 1805 O O . HIS A 1 235 ? -17.046 -3.524 17.605 1.00 91.75 235 HIS A O 1
ATOM 1811 N N . ASP A 1 236 ? -18.865 -2.687 16.557 1.00 88.50 236 ASP A N 1
ATOM 1812 C CA . ASP A 1 236 ? -18.828 -3.570 15.389 1.00 88.50 236 ASP A CA 1
ATOM 1813 C C . ASP A 1 236 ? -17.532 -3.363 14.585 1.00 88.50 236 ASP A C 1
ATOM 1815 O O . ASP A 1 236 ? -16.854 -4.328 14.222 1.00 88.50 236 ASP A O 1
ATOM 1819 N N . VAL A 1 237 ? -17.109 -2.106 14.411 1.00 86.94 237 VAL A N 1
ATOM 1820 C CA . VAL A 1 237 ? -15.826 -1.760 13.783 1.00 86.94 237 VAL A CA 1
ATOM 1821 C C . VAL A 1 237 ? -14.644 -2.281 14.603 1.00 86.94 237 VAL A C 1
ATOM 1823 O O . VAL A 1 237 ? -13.716 -2.868 14.044 1.00 86.94 237 VAL A O 1
ATOM 1826 N N . LEU A 1 238 ? -14.662 -2.122 15.931 1.00 90.69 238 LEU A N 1
ATOM 1827 C CA . LEU A 1 238 ? -13.594 -2.645 16.787 1.00 90.69 238 LEU A CA 1
ATOM 1828 C C . LEU A 1 238 ? -13.526 -4.181 16.770 1.00 90.69 238 LEU A C 1
ATOM 1830 O O . LEU A 1 238 ? -12.427 -4.737 16.736 1.00 90.69 238 LEU A O 1
ATOM 1834 N N . GLU A 1 239 ? -14.670 -4.868 16.768 1.00 90.25 239 GLU A N 1
ATOM 1835 C CA . GLU A 1 239 ? -14.751 -6.325 16.612 1.00 90.25 239 GLU A CA 1
ATOM 1836 C C . GLU A 1 239 ? -14.167 -6.783 15.273 1.00 90.25 239 GLU A C 1
ATOM 1838 O O . GLU A 1 239 ? -13.382 -7.731 15.235 1.00 90.25 239 GLU A O 1
ATOM 1843 N N . GLN A 1 240 ? -14.513 -6.105 14.176 1.00 83.62 240 GLN A N 1
ATOM 1844 C CA . GLN A 1 240 ? -13.973 -6.412 12.851 1.00 83.62 240 GLN A CA 1
ATOM 1845 C C . GLN A 1 240 ? -12.451 -6.195 12.810 1.00 83.62 240 GLN A C 1
ATOM 1847 O O . GLN A 1 240 ? -11.723 -7.043 12.294 1.00 83.62 240 GLN A O 1
ATOM 1852 N N . VAL A 1 241 ? -11.938 -5.111 13.410 1.00 83.69 241 VAL A N 1
ATOM 1853 C CA . VAL A 1 241 ? -10.488 -4.857 13.518 1.00 83.69 241 VAL A CA 1
ATOM 1854 C C . VAL A 1 241 ? -9.778 -5.964 14.294 1.00 83.69 241 VAL A C 1
ATOM 1856 O O . VAL A 1 241 ? -8.736 -6.447 13.849 1.00 83.69 241 VAL A O 1
ATOM 1859 N N . LEU A 1 242 ? -10.340 -6.395 15.425 1.00 88.25 242 LEU A N 1
ATOM 1860 C CA . LEU A 1 242 ? -9.789 -7.501 16.206 1.00 88.25 242 LEU A CA 1
ATOM 1861 C C . LEU A 1 242 ? -9.776 -8.803 15.394 1.00 88.25 242 LEU A C 1
ATOM 1863 O O . LEU A 1 242 ? -8.733 -9.454 15.329 1.00 88.25 242 LEU A O 1
ATOM 1867 N N . ARG A 1 243 ? -10.873 -9.129 14.694 1.00 85.38 243 ARG A N 1
ATOM 1868 C CA . ARG A 1 243 ? -10.961 -10.308 13.814 1.00 85.38 243 ARG A CA 1
ATOM 1869 C C . ARG A 1 243 ? -9.909 -10.294 12.706 1.00 85.38 243 ARG A C 1
ATOM 1871 O O . ARG A 1 243 ? -9.200 -11.285 12.542 1.00 85.38 243 ARG A O 1
ATOM 1878 N N . MET A 1 244 ? -9.729 -9.165 12.018 1.00 75.62 244 MET A N 1
ATOM 1879 C CA . MET A 1 244 ? -8.700 -9.017 10.977 1.00 75.62 244 MET A CA 1
ATOM 1880 C C . MET A 1 244 ? -7.272 -9.187 11.513 1.00 75.62 244 MET A C 1
ATOM 1882 O O . MET A 1 244 ? -6.396 -9.664 10.796 1.00 75.62 244 MET A O 1
ATOM 1886 N N . GLN A 1 245 ? -7.015 -8.801 12.766 1.00 77.88 245 GLN A N 1
ATOM 1887 C CA . GLN A 1 245 ? -5.712 -9.004 13.412 1.00 77.88 245 GLN A CA 1
ATOM 1888 C C . GLN A 1 245 ? -5.554 -10.405 14.031 1.00 77.88 245 GLN A C 1
ATOM 1890 O O . GLN A 1 245 ? -4.485 -10.716 14.559 1.00 77.88 245 GLN A O 1
ATOM 1895 N N . GLY A 1 246 ? -6.590 -11.251 13.976 1.00 80.56 246 GLY A N 1
ATOM 1896 C CA . GLY A 1 246 ? -6.620 -12.546 14.657 1.00 80.56 246 GLY A CA 1
ATOM 1897 C C . GLY A 1 246 ? -6.612 -12.415 16.182 1.00 80.56 246 GLY A C 1
ATOM 1898 O O . GLY A 1 246 ? -6.144 -13.308 16.886 1.00 80.56 246 GLY A O 1
ATOM 1899 N N . TRP A 1 247 ? -7.057 -11.274 16.706 1.00 85.06 247 TRP A N 1
ATOM 1900 C CA . TRP A 1 247 ? -7.083 -10.975 18.132 1.00 85.06 247 TRP A CA 1
ATOM 1901 C C . TRP A 1 247 ? -8.488 -11.146 18.695 1.00 85.06 247 TRP A C 1
ATOM 1903 O O . TRP A 1 247 ? -9.491 -10.935 18.020 1.00 85.06 247 TRP A O 1
ATOM 1913 N N . SER A 1 248 ? -8.553 -11.471 19.980 1.00 87.94 248 SER A N 1
ATOM 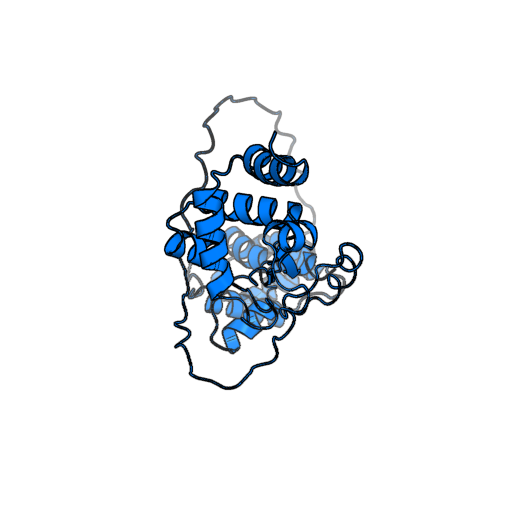1914 C CA . SER A 1 248 ? -9.771 -11.383 20.776 1.00 87.94 248 SER A CA 1
ATOM 1915 C C . SER A 1 248 ? -9.660 -10.236 21.776 1.00 87.94 248 SER A C 1
ATOM 1917 O O . SER A 1 248 ? -8.563 -9.783 22.120 1.00 87.94 248 SER A O 1
ATOM 1919 N N . TRP A 1 249 ? -10.799 -9.788 22.298 1.00 89.00 249 TRP A N 1
ATOM 1920 C CA . TRP A 1 249 ? -10.833 -8.840 23.406 1.00 89.00 249 TRP A CA 1
ATOM 1921 C C . TRP A 1 249 ? -9.984 -9.325 24.588 1.00 89.00 249 TRP A C 1
ATOM 1923 O O . TRP A 1 249 ? -10.107 -10.467 25.032 1.00 89.00 249 TRP A O 1
ATOM 1933 N N . LEU A 1 250 ? -9.138 -8.445 25.133 1.00 85.12 250 LEU A N 1
ATOM 1934 C CA . LEU A 1 250 ? -8.422 -8.736 26.377 1.00 85.12 250 LEU A CA 1
ATOM 1935 C C . LEU A 1 250 ? -9.411 -8.788 27.544 1.00 85.12 250 LEU A C 1
ATOM 1937 O O . LEU A 1 250 ? -10.180 -7.852 27.737 1.00 85.12 250 LEU A O 1
ATOM 1941 N N . SER A 1 251 ? -9.363 -9.827 28.375 1.00 80.88 251 SER A N 1
ATOM 1942 C CA . SER A 1 251 ? -10.298 -9.953 29.504 1.00 80.88 251 SER A CA 1
ATOM 1943 C C . SER A 1 251 ? -10.072 -8.897 30.595 1.00 80.88 251 SER A C 1
ATOM 1945 O O . SER A 1 251 ? -11.033 -8.389 31.165 1.00 80.88 251 SER A O 1
ATOM 1947 N N . ALA A 1 252 ? -8.812 -8.542 30.881 1.00 81.69 252 ALA A N 1
ATOM 1948 C CA . ALA A 1 252 ? -8.451 -7.583 31.931 1.00 81.69 252 ALA A CA 1
ATOM 1949 C C . ALA A 1 252 ? -7.146 -6.824 31.596 1.00 81.69 252 ALA A C 1
ATOM 1951 O O . ALA A 1 252 ? -6.075 -7.162 32.106 1.00 81.69 252 ALA A O 1
ATOM 1952 N N . PRO A 1 253 ? -7.183 -5.807 30.714 1.00 86.00 253 PRO A N 1
ATOM 1953 C CA . PRO A 1 253 ? -5.996 -5.033 30.368 1.00 86.00 253 PRO A CA 1
ATOM 1954 C C . PRO A 1 253 ? -5.507 -4.209 31.567 1.00 86.00 253 PRO A C 1
ATOM 1956 O O . PRO A 1 253 ? -6.292 -3.516 32.211 1.00 86.00 253 PRO A O 1
ATOM 1959 N N . GLN A 1 254 ? -4.193 -4.203 31.823 1.00 83.94 254 GLN A N 1
ATOM 1960 C CA . GLN A 1 254 ? -3.581 -3.399 32.900 1.00 83.94 254 GLN A CA 1
ATOM 1961 C C . GLN A 1 254 ? -3.836 -1.891 32.726 1.00 83.94 254 GLN A C 1
ATOM 1963 O O . GLN A 1 254 ? -3.982 -1.142 33.694 1.00 83.94 254 GLN A O 1
ATOM 1968 N N . HIS A 1 255 ? -3.929 -1.439 31.473 1.00 88.44 255 HIS A N 1
ATOM 1969 C CA . HIS A 1 255 ? -4.200 -0.049 31.117 1.00 88.44 255 HIS A CA 1
ATOM 1970 C C . HIS A 1 255 ? -5.377 0.042 30.131 1.00 88.44 255 HIS A C 1
ATOM 1972 O O . HIS A 1 255 ? -5.159 0.276 28.941 1.00 88.44 255 HIS A O 1
ATOM 1978 N N . PRO A 1 256 ? -6.634 -0.103 30.600 1.00 88.75 256 PRO A N 1
ATOM 1979 C CA . PRO A 1 256 ? -7.800 -0.163 29.718 1.00 88.75 256 PRO A CA 1
ATOM 1980 C C . PRO A 1 256 ? -7.970 1.056 28.792 1.00 88.75 256 PRO A C 1
ATOM 1982 O O . PRO A 1 256 ? -8.200 0.848 27.603 1.00 88.75 256 PRO A O 1
ATOM 1985 N N . PRO A 1 257 ? -7.783 2.316 29.246 1.00 89.31 257 PRO A N 1
ATOM 1986 C CA . PRO A 1 257 ? -7.857 3.470 28.346 1.00 89.31 257 PRO A CA 1
ATOM 1987 C C . PRO A 1 257 ? -6.764 3.474 27.272 1.00 89.31 257 PRO A C 1
ATOM 1989 O O . PRO A 1 257 ? -7.012 3.881 26.144 1.00 89.31 257 PRO A O 1
ATOM 1992 N N . ALA A 1 258 ? -5.553 3.010 27.600 1.00 88.25 258 ALA A N 1
ATOM 1993 C CA . ALA A 1 258 ? -4.453 2.940 26.639 1.00 88.25 258 ALA A CA 1
ATOM 1994 C C . ALA A 1 258 ? -4.672 1.826 25.606 1.00 88.25 258 ALA A C 1
ATOM 1996 O O . ALA A 1 258 ? -4.339 2.001 24.436 1.00 88.25 258 ALA A O 1
ATOM 1997 N N . TYR A 1 259 ? -5.261 0.707 26.036 1.00 90.56 259 TYR A N 1
ATOM 1998 C CA . TYR A 1 259 ? -5.697 -0.369 25.152 1.00 90.56 259 TYR A CA 1
ATOM 1999 C C . TYR A 1 259 ? -6.789 0.117 24.192 1.00 90.56 259 TYR A C 1
ATOM 2001 O O . TYR A 1 259 ? -6.624 -0.010 22.982 1.00 90.56 259 TYR A O 1
ATOM 2009 N N . LEU A 1 260 ? -7.830 0.785 24.706 1.00 91.12 260 LEU A N 1
ATOM 2010 C CA . LEU A 1 260 ? -8.866 1.395 23.872 1.00 91.12 260 LEU A CA 1
ATOM 2011 C C . LEU A 1 260 ? -8.269 2.414 22.889 1.00 91.12 260 LEU A C 1
ATOM 2013 O O . LEU A 1 260 ? -8.543 2.341 21.701 1.00 91.12 260 LEU A O 1
ATOM 2017 N N . ALA A 1 261 ? -7.384 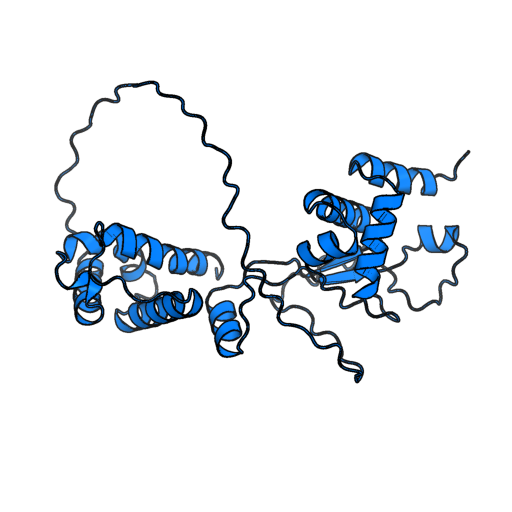3.306 23.343 1.00 89.75 261 ALA A N 1
ATOM 2018 C CA . ALA A 1 261 ? -6.706 4.273 22.473 1.00 89.75 261 ALA A CA 1
ATOM 2019 C C . ALA A 1 261 ? -5.791 3.632 21.415 1.00 89.75 261 ALA A C 1
ATOM 2021 O O . ALA A 1 261 ? -5.442 4.275 20.426 1.00 89.75 261 ALA A O 1
ATOM 2022 N N . ARG A 1 262 ? -5.319 2.399 21.631 1.00 89.44 262 ARG A N 1
ATOM 2023 C CA . ARG A 1 262 ? -4.578 1.648 20.612 1.00 89.44 262 ARG A CA 1
ATOM 2024 C C . ARG A 1 262 ? -5.529 1.118 19.549 1.00 89.44 262 ARG A C 1
ATOM 2026 O O . ARG A 1 262 ? -5.251 1.328 18.379 1.00 89.44 262 ARG A O 1
ATOM 2033 N N . LEU A 1 263 ? -6.638 0.507 19.960 1.00 88.62 263 LEU A N 1
ATOM 2034 C CA . LEU A 1 263 ? -7.649 0.012 19.029 1.00 88.62 263 LEU A CA 1
ATOM 2035 C C . LEU A 1 263 ? -8.280 1.154 18.219 1.00 88.62 263 LEU A C 1
ATOM 2037 O O . LEU A 1 263 ? -8.404 1.056 17.008 1.00 88.62 263 LEU A O 1
ATOM 2041 N N . LEU A 1 264 ? -8.588 2.278 18.870 1.00 89.44 264 LEU A N 1
ATOM 2042 C CA . LEU A 1 264 ? -9.135 3.463 18.210 1.00 89.44 264 LEU A CA 1
ATOM 2043 C C . LEU A 1 264 ? -8.144 4.128 17.253 1.00 89.44 264 LEU A C 1
ATOM 2045 O O . LEU A 1 264 ? -8.579 4.725 16.283 1.00 89.44 264 LEU A O 1
ATOM 2049 N N . ARG A 1 265 ? -6.826 4.020 17.470 1.00 84.06 265 ARG A N 1
ATOM 2050 C CA . ARG A 1 265 ? -5.835 4.538 16.508 1.00 84.06 265 ARG A CA 1
ATOM 2051 C C . ARG A 1 265 ? -5.903 3.817 15.169 1.00 84.06 265 ARG A C 1
ATOM 2053 O O . ARG A 1 265 ? -5.765 4.455 14.129 1.00 84.06 265 ARG A O 1
ATOM 2060 N N . ASP A 1 266 ? -6.167 2.515 15.216 1.00 75.00 266 ASP A N 1
ATOM 2061 C CA . ASP A 1 266 ? -6.391 1.713 14.020 1.00 75.00 266 ASP A CA 1
ATOM 2062 C C . ASP A 1 266 ? -7.717 2.063 13.337 1.00 75.00 266 ASP A C 1
ATOM 2064 O O . ASP A 1 266 ? -7.880 1.640 12.205 1.00 75.00 266 ASP A O 1
ATOM 2068 N N . VAL A 1 267 ? -8.612 2.827 13.989 1.00 78.25 267 VAL A N 1
ATOM 2069 C CA . VAL A 1 267 ? -9.852 3.416 13.440 1.00 78.25 267 VAL A CA 1
ATOM 2070 C C . VAL A 1 267 ? -9.640 4.883 13.001 1.00 78.25 267 VAL A C 1
ATOM 2072 O O . VAL A 1 267 ? -10.188 5.325 12.001 1.00 78.25 267 VAL A O 1
ATOM 2075 N N . GLU A 1 268 ? -8.801 5.662 13.693 1.00 67.38 268 GLU A N 1
ATOM 2076 C CA . GLU A 1 268 ? -8.566 7.092 13.418 1.00 67.38 268 GLU A CA 1
ATOM 2077 C C . GLU A 1 268 ? -7.698 7.376 12.186 1.00 67.38 268 GLU A C 1
ATOM 2079 O O . GLU A 1 268 ? -7.868 8.427 11.566 1.00 67.38 268 GLU A O 1
ATOM 2084 N N . HIS A 1 269 ? -6.756 6.494 11.831 1.00 57.31 269 HIS A N 1
ATOM 2085 C CA . HIS A 1 269 ? -5.955 6.654 10.605 1.00 57.31 269 HIS A CA 1
ATOM 2086 C C . HIS A 1 269 ? -6.801 6.598 9.316 1.00 57.31 269 HIS A C 1
ATOM 2088 O O . HIS A 1 269 ? -6.314 6.943 8.242 1.00 57.31 269 HIS A O 1
ATOM 2094 N N . ILE A 1 270 ? -8.070 6.208 9.427 1.00 49.22 270 ILE A N 1
ATOM 2095 C CA . ILE A 1 270 ? -8.992 5.975 8.312 1.00 49.22 270 ILE A CA 1
ATOM 2096 C C . ILE A 1 270 ? -9.833 7.207 8.005 1.00 49.22 270 ILE A C 1
ATOM 2098 O O . ILE A 1 270 ? -9.914 7.600 6.849 1.00 49.22 270 ILE A O 1
ATOM 2102 N N . ASP A 1 271 ? -10.356 7.871 9.037 1.00 49.03 271 ASP A N 1
ATOM 2103 C CA . ASP A 1 271 ? -11.130 9.119 8.925 1.00 49.03 271 ASP A CA 1
ATOM 2104 C C . ASP A 1 271 ? -10.332 10.247 8.231 1.00 49.03 271 ASP A C 1
ATOM 2106 O O . ASP A 1 271 ? -10.890 11.115 7.577 1.00 49.03 271 ASP A O 1
ATOM 2110 N N . GLN A 1 272 ? -8.995 10.211 8.311 1.00 45.19 272 GLN A N 1
ATOM 2111 C CA . GLN A 1 272 ? -8.111 11.187 7.653 1.00 45.19 272 GLN A CA 1
ATOM 2112 C C . GLN A 1 272 ? -7.730 10.834 6.205 1.00 45.19 272 GLN A C 1
ATOM 2114 O O . GLN A 1 272 ? -7.099 11.652 5.545 1.00 45.19 272 GLN A O 1
ATOM 2119 N N . SER A 1 273 ? -8.058 9.630 5.724 1.00 35.59 273 SER A N 1
ATOM 2120 C CA . SER A 1 273 ? -7.710 9.164 4.368 1.00 35.59 273 SER A CA 1
ATOM 2121 C C . SER A 1 273 ? -8.897 9.204 3.393 1.00 35.59 273 SER A C 1
ATOM 2123 O O . SER A 1 273 ? -8.712 8.914 2.214 1.00 35.59 273 SER A O 1
ATOM 2125 N N . GLY A 1 274 ? -10.098 9.532 3.885 1.00 33.28 274 GLY A N 1
ATOM 2126 C CA . GLY A 1 274 ? -11.339 9.667 3.111 1.00 33.28 274 GLY A CA 1
ATOM 2127 C C . GLY A 1 274 ? -11.845 11.109 2.968 1.00 33.28 274 GLY A C 1
ATOM 2128 O O . GLY A 1 274 ? -13.013 11.292 2.637 1.00 33.28 274 GLY A O 1
ATOM 2129 N N . ALA A 1 275 ? -10.995 12.109 3.240 1.00 31.08 275 ALA A N 1
ATOM 2130 C CA . ALA A 1 275 ? -11.276 13.539 3.075 1.00 31.08 275 ALA A CA 1
ATOM 2131 C C . ALA A 1 275 ? -10.376 14.166 2.004 1.00 31.08 275 ALA A C 1
ATOM 2133 O O . ALA A 1 275 ? -9.187 13.773 1.940 1.00 31.08 275 ALA A O 1
#

pLDDT: mean 72.74, std 22.72, range [27.0, 97.25]

Radius of gyration: 25.95 Å; chains: 1; bounding box: 56×46×73 Å

Sequence (275 aa):
MLPAAASQGWRVLRSHHIAPDTFIRIMAAHAQHADDDTGRGCIPTVEHLQELARCSERTVQRARAAARELGIAVEVFRGRHLTLDERIEAYDAGQTHRGWASVYALGCPRWLVGRLDLPLAAAYPQLNGSSVDSAVESGTPPIGRSTKDPEPQVENYCSANNAEQRAPRAASTEPHGHPRTPRRRGGRFNPAAMALAQALQRRIRTFAGVHPARLAPTLTRFATAPEPWTAAELHDVLEQVLRMQGWSWLSAPQHPPAYLARLLRDVEHIDQSGA